Protein AF-0000000080770220 (afdb_homodimer)

Foldseek 3Di:
DPPPPPPPPPPVPPPPDQAFEDQACAQWKKWKFWAQDDDLLCPPHGWIWIWGDHRFKIWIQGPVVRDIWIKGWDKHDPDRQWIKIWIWTQDPNFIWTWMWIGGAPYHFWGKIKIFTCADDRPDNTHITMMIMGIDD/DPPPPPPPPPPVPPPDDQAFEDQACAQWKKWKFWAQDDDLLCPPHGWIWIWGDHRFKIWIQGPVVRDIWIKGWDKHDPDRQWIKIWIWTQDPNFIWTWMWIGGAPYHFWGKIKIFTCADDRPDNTHITMMIMGIDD

Structure (mmCIF, N/CA/C/O backbone):
data_AF-0000000080770220-model_v1
#
loop_
_entity.id
_entity.type
_entity.pdbx_description
1 polymer Lipoprotein
#
loop_
_atom_site.group_PDB
_atom_site.id
_atom_site.type_symbol
_atom_site.label_atom_id
_atom_site.label_alt_id
_atom_site.label_comp_id
_atom_site.label_asym_id
_atom_site.label_entity_id
_atom_site.label_seq_id
_atom_site.pdbx_PDB_ins_code
_atom_site.Cartn_x
_atom_site.Cartn_y
_atom_site.Cartn_z
_atom_site.occupancy
_atom_site.B_iso_or_equiv
_atom_site.auth_seq_id
_atom_site.auth_comp_id
_atom_site.auth_asym_id
_atom_site.auth_atom_id
_atom_site.pdbx_PDB_model_num
ATOM 1 N N . MET A 1 1 ? -8.758 23.078 52.375 1 37.16 1 MET A N 1
ATOM 2 C CA . MET A 1 1 ? -9.281 22.047 51.5 1 37.16 1 MET A CA 1
ATOM 3 C C . MET A 1 1 ? -8.688 22.172 50.094 1 37.16 1 MET A C 1
ATOM 5 O O . MET A 1 1 ? -8.891 23.188 49.406 1 37.16 1 MET A O 1
ATOM 9 N N . LYS A 1 2 ? -7.453 21.547 49.844 1 49.66 2 LYS A N 1
ATOM 10 C CA . LYS A 1 2 ? -6.672 21.453 48.625 1 49.66 2 LYS A CA 1
ATOM 11 C C . LYS A 1 2 ? -7.457 20.734 47.531 1 49.66 2 LYS A C 1
ATOM 13 O O . LYS A 1 2 ? -7.809 19.562 47.688 1 49.66 2 LYS A O 1
ATOM 18 N N . THR A 1 3 ? -8.258 21.406 46.688 1 54.66 3 THR A N 1
ATOM 19 C CA . THR A 1 3 ? -8.984 20.781 45.594 1 54.66 3 THR A CA 1
ATOM 20 C C . THR A 1 3 ? -8.023 20.125 44.625 1 54.66 3 THR A C 1
ATOM 22 O O . THR A 1 3 ? -7.113 20.781 44.094 1 54.66 3 THR A O 1
ATOM 25 N N . PRO A 1 4 ? -7.863 18.781 44.688 1 51.47 4 PRO A N 1
ATOM 26 C CA . PRO A 1 4 ? -7.047 18.109 43.656 1 51.47 4 PRO A CA 1
ATOM 27 C C . PRO A 1 4 ? -7.465 18.469 42.25 1 51.47 4 PRO A C 1
ATOM 29 O O . PRO A 1 4 ? -8.656 18.469 41.938 1 51.47 4 PRO A O 1
ATOM 32 N N . ILE A 1 5 ? -6.719 19.344 41.562 1 48.72 5 ILE A N 1
ATOM 33 C CA . ILE A 1 5 ? -6.922 19.594 40.156 1 48.72 5 ILE A CA 1
ATOM 34 C C . ILE A 1 5 ? -6.691 18.297 39.375 1 48.72 5 ILE A C 1
ATOM 36 O O . ILE A 1 5 ? -5.578 17.766 39.344 1 48.72 5 ILE A O 1
ATOM 40 N N . ALA A 1 6 ? -7.637 17.438 39.219 1 39.19 6 ALA A N 1
ATOM 41 C CA . ALA A 1 6 ? -7.574 16.297 38.312 1 39.19 6 ALA A CA 1
ATOM 42 C C . ALA A 1 6 ? -7.254 16.734 36.906 1 39.19 6 ALA A C 1
ATOM 44 O O . ALA A 1 6 ? -7.992 17.531 36.312 1 39.19 6 ALA A O 1
ATOM 45 N N . SER A 1 7 ? -6.027 16.797 36.5 1 34.91 7 SER A N 1
ATOM 46 C CA . SER A 1 7 ? -5.66 17.016 35.125 1 34.91 7 SER A CA 1
ATOM 47 C C . SER A 1 7 ? -6.352 15.992 34.219 1 34.91 7 SER A C 1
ATOM 49 O O . SER A 1 7 ? -6.129 14.789 34.344 1 34.91 7 SER A O 1
ATOM 51 N N . LEU A 1 8 ? -7.512 16.266 33.719 1 36.94 8 LEU A N 1
ATOM 52 C CA . LEU A 1 8 ? -8.125 15.461 32.688 1 36.94 8 LEU A CA 1
ATOM 53 C C . LEU A 1 8 ? -7.176 15.281 31.484 1 36.94 8 LEU A C 1
ATOM 55 O O . LEU A 1 8 ? -6.883 16.25 30.781 1 36.94 8 LEU A O 1
ATOM 59 N N . LEU A 1 9 ? -6.25 14.367 31.609 1 37.75 9 LEU A N 1
ATOM 60 C CA . LEU A 1 9 ? -5.516 13.977 30.406 1 37.75 9 LEU A CA 1
ATOM 61 C C . LEU A 1 9 ? -6.473 13.602 29.281 1 37.75 9 LEU A C 1
ATOM 63 O O . LEU A 1 9 ? -7.199 12.609 29.391 1 37.75 9 LEU A O 1
ATOM 67 N N . ALA A 1 10 ? -6.996 14.539 28.516 1 35.97 10 ALA A N 1
ATOM 68 C CA . ALA A 1 10 ? -7.75 14.258 27.297 1 35.97 10 ALA A CA 1
ATOM 69 C C . ALA A 1 10 ? -7.039 13.219 26.438 1 35.97 10 ALA A C 1
ATOM 71 O O . ALA A 1 10 ? -5.984 13.492 25.859 1 35.97 10 ALA A O 1
ATOM 72 N N . ILE A 1 11 ? -7.188 11.945 26.812 1 37.88 11 ILE A N 1
ATOM 73 C CA . ILE A 1 11 ? -6.789 10.914 25.859 1 37.88 11 ILE A CA 1
ATOM 74 C C . ILE A 1 11 ? -7.363 11.234 24.484 1 37.88 11 ILE A C 1
ATOM 76 O O . ILE A 1 11 ? -8.586 11.242 24.297 1 37.88 11 ILE A O 1
ATOM 80 N N . LEU A 1 12 ? -6.777 12.18 23.797 1 37.38 12 LEU A N 1
ATOM 81 C CA . LEU A 1 12 ? -7.133 12.305 22.375 1 37.38 12 LEU A CA 1
ATOM 82 C C . LEU A 1 12 ? -7.453 10.945 21.781 1 37.38 12 LEU A C 1
ATOM 84 O O . LEU A 1 12 ? -6.57 10.086 21.656 1 37.38 12 LEU A O 1
ATOM 88 N N . SER A 1 13 ? -8.609 10.375 22.188 1 39.97 13 SER A N 1
ATOM 89 C CA . SER A 1 13 ? -9.094 9.172 21.516 1 39.97 13 SER A CA 1
ATOM 90 C C . SER A 1 13 ? -8.758 9.195 20.016 1 39.97 13 SER A C 1
ATOM 92 O O . SER A 1 13 ? -9.117 10.141 19.312 1 39.97 13 SER A O 1
ATOM 94 N N . LEU A 1 14 ? -7.59 8.75 19.672 1 44.56 14 LEU A N 1
ATOM 95 C CA . LEU A 1 14 ? -7.371 8.539 18.234 1 44.56 14 LEU A CA 1
ATOM 96 C C . LEU A 1 14 ? -8.641 8.031 17.562 1 44.56 14 LEU A C 1
ATOM 98 O O . LEU A 1 14 ? -9.273 7.09 18.047 1 44.56 14 LEU A O 1
ATOM 102 N N . PRO A 1 15 ? -9.406 8.891 16.938 1 48.34 15 PRO A N 1
ATOM 103 C CA . PRO A 1 15 ? -10.617 8.43 16.25 1 48.34 15 PRO A CA 1
ATOM 104 C C . PRO A 1 15 ? -10.484 6.996 15.727 1 48.34 15 PRO A C 1
ATOM 106 O O . PRO A 1 15 ? -9.375 6.523 15.477 1 48.34 15 PRO A O 1
ATOM 109 N N . ALA A 1 16 ? -11.469 5.953 16.078 1 48.66 16 ALA A N 1
ATOM 110 C CA . ALA A 1 16 ? -11.75 4.602 15.594 1 48.66 16 ALA A CA 1
ATOM 111 C C . ALA A 1 16 ? -11.352 4.445 14.133 1 48.66 16 ALA A C 1
ATOM 113 O O . ALA A 1 16 ? -11.492 5.379 13.336 1 48.66 16 ALA A O 1
ATOM 114 N N . ALA A 1 17 ? -10.477 3.555 13.953 1 57.53 17 ALA A N 1
ATOM 115 C CA . ALA A 1 17 ? -10.156 3.242 12.562 1 57.53 17 ALA A CA 1
ATOM 116 C C . ALA A 1 17 ? -11.422 3.199 11.703 1 57.53 17 ALA A C 1
ATOM 118 O O . ALA A 1 17 ? -12.43 2.619 12.109 1 57.53 17 ALA A O 1
ATOM 119 N N . ALA A 1 18 ? -11.508 3.871 10.586 1 77.88 18 ALA A N 1
ATOM 120 C CA . ALA A 1 18 ? -12.664 3.967 9.703 1 77.88 18 ALA A CA 1
ATOM 121 C C . ALA A 1 18 ? -12.992 2.615 9.078 1 77.88 18 ALA A C 1
ATOM 123 O O . ALA A 1 18 ? -14.133 2.369 8.672 1 77.88 18 ALA A O 1
ATOM 124 N N . CYS A 1 19 ? -12.117 1.57 9.25 1 94 19 CYS A N 1
ATOM 125 C CA . CYS A 1 19 ? -12.383 0.27 8.648 1 94 19 CYS A CA 1
ATOM 126 C C . CYS A 1 19 ? -11.562 -0.823 9.328 1 94 19 CYS A C 1
ATOM 128 O O . CYS A 1 19 ? -10.648 -0.531 10.102 1 94 19 CYS A O 1
ATOM 130 N N . SER A 1 20 ? -12.023 -2.156 9.203 1 96.62 20 SER A N 1
ATOM 131 C CA . SER A 1 20 ? -11.273 -3.312 9.688 1 96.62 20 SER A CA 1
ATOM 132 C C . SER A 1 20 ? -11.219 -4.418 8.641 1 96.62 20 SER A C 1
ATOM 134 O O . SER A 1 20 ? -12.234 -4.738 8.016 1 96.62 20 SER A O 1
ATOM 136 N N . LEU A 1 21 ? -9.992 -4.93 8.477 1 97.69 21 LEU A N 1
ATOM 137 C CA . LEU A 1 21 ? -9.82 -6.055 7.566 1 97.69 21 LEU A CA 1
ATOM 138 C C . LEU A 1 21 ? -10.242 -7.363 8.227 1 97.69 21 LEU A C 1
ATOM 140 O O . LEU A 1 21 ? -10.234 -7.473 9.453 1 97.69 21 LEU A O 1
ATOM 144 N N . PRO A 1 22 ? -10.75 -8.391 7.414 1 96.94 22 PRO A N 1
ATOM 145 C CA . PRO A 1 22 ? -11.086 -9.695 7.996 1 96.94 22 PRO A CA 1
ATOM 146 C C . PRO A 1 22 ? -9.906 -10.336 8.727 1 96.94 22 PRO A C 1
ATOM 148 O O . PRO A 1 22 ? -8.75 -10.117 8.352 1 96.94 22 PRO A O 1
ATOM 151 N N . GLN A 1 23 ? -10.211 -11.141 9.688 1 97.19 23 GLN A N 1
ATOM 152 C CA . GLN A 1 23 ? -9.188 -11.867 10.438 1 97.19 23 GLN A CA 1
ATOM 153 C C . GLN A 1 23 ? -8.617 -13.016 9.609 1 97.19 23 GLN A C 1
ATOM 155 O O . GLN A 1 23 ? -7.492 -13.461 9.844 1 97.19 23 GLN A O 1
ATOM 160 N N . GLN A 1 24 ? -9.406 -13.586 8.742 1 97.75 24 GLN A N 1
ATOM 161 C CA . GLN A 1 24 ? -9.016 -14.641 7.816 1 97.75 24 GLN A CA 1
ATOM 162 C C . GLN A 1 24 ? -9.586 -14.398 6.426 1 97.75 24 GLN A C 1
ATOM 164 O O . GLN A 1 24 ? -10.594 -13.695 6.273 1 97.75 24 GLN A O 1
ATOM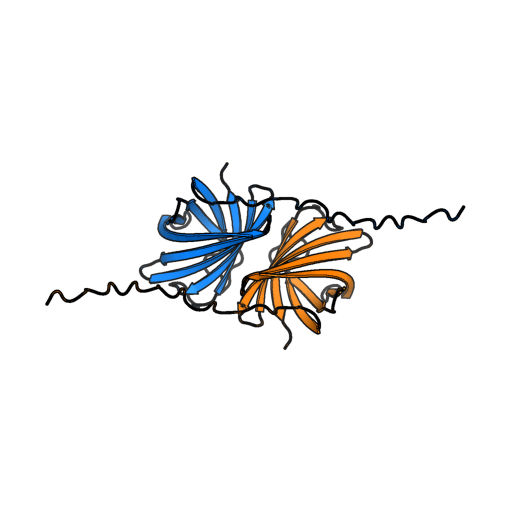 169 N N . LEU A 1 25 ? -8.938 -15.031 5.449 1 98.12 25 LEU A N 1
ATOM 170 C CA . LEU A 1 25 ? -9.398 -14.805 4.086 1 98.12 25 LEU A CA 1
ATOM 171 C C . LEU A 1 25 ? -10.164 -16.016 3.564 1 98.12 25 LEU A C 1
ATOM 173 O O . LEU A 1 25 ? -10.766 -15.961 2.488 1 98.12 25 LEU A O 1
ATOM 177 N N . ASP A 1 26 ? -10.172 -17.078 4.375 1 98.12 26 ASP A N 1
ATOM 178 C CA . ASP A 1 26 ? -10.867 -18.297 3.971 1 98.12 26 ASP A CA 1
ATOM 179 C C . ASP A 1 26 ? -12.305 -18 3.564 1 98.12 26 ASP A C 1
ATOM 181 O O . ASP A 1 26 ? -13.062 -17.391 4.332 1 98.12 26 ASP A O 1
ATOM 185 N N . GLY A 1 27 ? -12.672 -18.359 2.33 1 97.88 27 GLY A N 1
ATOM 186 C CA . GLY A 1 27 ? -14.039 -18.203 1.854 1 97.88 27 GLY A CA 1
ATOM 187 C C . GLY A 1 27 ? -14.297 -16.844 1.234 1 97.88 27 GLY A C 1
ATOM 188 O O . GLY A 1 27 ? -15.398 -16.562 0.757 1 97.88 27 GLY A O 1
ATOM 189 N N . LYS A 1 28 ? -13.328 -15.977 1.171 1 98.25 28 LYS A N 1
ATOM 190 C CA . LYS A 1 28 ? -13.508 -14.641 0.62 1 98.25 28 LYS A CA 1
ATOM 191 C C . LYS A 1 28 ? -13.133 -14.594 -0.857 1 98.25 28 LYS A C 1
ATOM 193 O O . LYS A 1 28 ? -12.266 -15.352 -1.304 1 98.25 28 LYS A O 1
ATOM 198 N N . THR A 1 29 ? -13.75 -13.75 -1.559 1 98.06 29 THR A N 1
ATOM 199 C CA . THR A 1 29 ? -13.43 -13.453 -2.951 1 98.06 29 THR A CA 1
ATOM 200 C C . THR A 1 29 ? -13.086 -11.977 -3.129 1 98.06 29 THR A C 1
ATOM 202 O O . THR A 1 29 ? -13.836 -11.102 -2.684 1 98.06 29 THR A O 1
ATOM 205 N N . PHE A 1 30 ? -11.969 -11.719 -3.725 1 98.06 30 PHE A N 1
ATOM 206 C CA . PHE A 1 30 ? -11.516 -10.367 -4.043 1 98.06 30 PHE A CA 1
ATOM 207 C C . PHE A 1 30 ? -11.602 -10.109 -5.543 1 98.06 30 PHE A C 1
ATOM 209 O O . PHE A 1 30 ? -11.188 -10.953 -6.344 1 98.06 30 PHE A O 1
ATOM 216 N N . ILE A 1 31 ? -12.148 -8.984 -5.906 1 96.88 31 ILE A N 1
ATOM 217 C CA . ILE A 1 31 ? -11.977 -8.445 -7.25 1 96.88 31 ILE A CA 1
ATOM 218 C C . ILE A 1 31 ? -10.938 -7.324 -7.223 1 96.88 31 ILE A C 1
ATOM 220 O O . ILE A 1 31 ? -11.133 -6.297 -6.57 1 96.88 31 ILE A O 1
ATOM 224 N N . ASN A 1 32 ? -9.867 -7.57 -7.953 1 95.62 32 ASN A N 1
ATOM 225 C CA . ASN A 1 32 ? -8.734 -6.645 -7.969 1 95.62 32 ASN A CA 1
ATOM 226 C C . ASN A 1 32 ? -8.57 -5.988 -9.336 1 95.62 32 ASN A C 1
ATOM 228 O O . ASN A 1 32 ? -8.711 -6.648 -10.367 1 95.62 32 ASN A O 1
ATOM 232 N N . VAL A 1 33 ? -8.234 -4.715 -9.328 1 93.5 33 VAL A N 1
ATOM 233 C CA . VAL A 1 33 ? -7.875 -3.986 -10.539 1 93.5 33 VAL A CA 1
ATOM 234 C C . VAL A 1 33 ? -6.48 -3.377 -10.391 1 93.5 33 VAL A C 1
ATOM 236 O O . VAL A 1 33 ? -6.254 -2.553 -9.5 1 93.5 33 VAL A O 1
ATOM 239 N N . ALA A 1 34 ? -5.57 -3.805 -11.242 1 92 34 ALA A N 1
ATOM 240 C CA . ALA A 1 34 ? -4.223 -3.24 -11.227 1 92 34 ALA A CA 1
ATOM 241 C C . ALA A 1 34 ? -4.238 -1.768 -11.625 1 92 34 ALA A C 1
ATOM 243 O O . ALA A 1 34 ? -5.02 -1.364 -12.492 1 92 34 ALA A O 1
ATOM 244 N N . ASP A 1 35 ? -3.381 -1.003 -10.969 1 88.5 35 ASP A N 1
ATOM 245 C CA . ASP A 1 35 ? -3.184 0.387 -11.367 1 88.5 35 ASP A CA 1
ATOM 246 C C . ASP A 1 35 ? -3.086 0.513 -12.891 1 88.5 35 ASP A C 1
ATOM 248 O O . ASP A 1 35 ? -2.387 -0.265 -13.539 1 88.5 35 ASP A O 1
ATOM 252 N N . PRO A 1 36 ? -3.76 1.494 -13.453 1 79.31 36 PRO A N 1
ATOM 253 C CA . PRO A 1 36 ? -3.807 1.589 -14.914 1 79.31 36 PRO A CA 1
ATOM 254 C C . PRO A 1 36 ? -2.535 2.191 -15.508 1 79.31 36 PRO A C 1
ATOM 256 O O . PRO A 1 36 ? -2.342 2.156 -16.734 1 79.31 36 PRO A O 1
ATOM 259 N N . ALA A 1 37 ? -1.706 2.836 -14.703 1 79.69 37 ALA A N 1
ATOM 260 C CA . ALA A 1 37 ? -0.492 3.461 -15.219 1 79.69 37 ALA A CA 1
ATOM 261 C C . ALA A 1 37 ? 0.569 2.414 -15.547 1 79.69 37 ALA A C 1
ATOM 263 O O . ALA A 1 37 ? 1.052 1.712 -14.656 1 79.69 37 ALA A O 1
ATOM 264 N N . PHE A 1 38 ? 0.875 2.385 -16.812 1 75.31 38 PHE A N 1
ATOM 265 C CA . PHE A 1 38 ? 1.927 1.47 -17.234 1 75.31 38 PHE A CA 1
ATOM 266 C C . PHE A 1 38 ? 3.283 1.921 -16.703 1 75.31 38 PHE A C 1
ATOM 268 O O . PHE A 1 38 ? 3.58 3.117 -16.688 1 75.31 38 PHE A O 1
ATOM 275 N N . SER A 1 39 ? 4.086 0.986 -16.328 1 75.94 39 SER A N 1
ATOM 276 C CA . SER A 1 39 ? 5.5 1.144 -16.016 1 75.94 39 SER A CA 1
ATOM 277 C C . SER A 1 39 ? 6.234 -0.191 -16.078 1 75.94 39 SER A C 1
ATOM 279 O O . SER A 1 39 ? 5.605 -1.25 -16.125 1 75.94 39 SER A O 1
ATOM 281 N N . PRO A 1 40 ? 7.559 -0.155 -16.156 1 73.56 40 PRO A N 1
ATOM 282 C CA . PRO A 1 40 ? 8.289 -1.421 -16.125 1 73.56 40 PRO A CA 1
ATOM 283 C C . PRO A 1 40 ? 7.906 -2.297 -14.938 1 73.56 40 PRO A C 1
ATOM 285 O O . PRO A 1 40 ? 7.871 -3.523 -15.055 1 73.56 40 PRO A O 1
ATOM 288 N N . GLY A 1 41 ? 7.562 -1.697 -13.789 1 74.5 41 GLY A N 1
ATOM 289 C CA . GLY A 1 41 ? 7.137 -2.443 -12.609 1 74.5 41 GLY A CA 1
ATOM 290 C C . GLY A 1 41 ? 5.676 -2.85 -12.664 1 74.5 41 GLY A C 1
ATOM 291 O O . GLY A 1 41 ? 5.219 -3.648 -11.844 1 74.5 41 GLY A O 1
ATOM 292 N N . ASN A 1 42 ? 5 -2.334 -13.688 1 81.19 42 ASN A N 1
ATOM 293 C CA . ASN A 1 42 ? 3.574 -2.596 -13.852 1 81.19 42 ASN A CA 1
ATOM 294 C C . ASN A 1 42 ? 3.221 -2.885 -15.305 1 81.19 42 ASN A C 1
ATOM 296 O O . ASN A 1 42 ? 2.449 -2.146 -15.922 1 81.19 42 ASN A O 1
ATOM 300 N N . PRO A 1 43 ? 3.678 -3.959 -15.82 1 78.31 43 PRO A N 1
ATOM 301 C CA . PRO A 1 43 ? 3.393 -4.266 -17.219 1 78.31 43 PRO A CA 1
ATOM 302 C C . PRO A 1 43 ? 1.949 -4.707 -17.453 1 78.31 43 PRO A C 1
ATOM 304 O O . PRO A 1 43 ? 1.482 -4.742 -18.594 1 78.31 43 PRO A O 1
ATOM 307 N N . ASN A 1 44 ? 1.237 -5.047 -16.391 1 81 44 ASN A N 1
ATOM 308 C CA . ASN A 1 44 ? -0.136 -5.531 -16.484 1 81 44 ASN A CA 1
ATOM 309 C C . ASN A 1 44 ? -1.138 -4.473 -16.047 1 81 44 ASN A C 1
ATOM 311 O O . ASN A 1 44 ? -2.141 -4.789 -15.398 1 81 44 ASN A O 1
ATOM 315 N N . ALA A 1 45 ? -0.821 -3.258 -16.422 1 84.88 45 ALA A N 1
ATOM 316 C CA . ALA A 1 45 ? -1.64 -2.113 -16.016 1 84.88 45 ALA A CA 1
ATOM 317 C C . ALA A 1 45 ? -3.094 -2.309 -16.438 1 84.88 45 ALA A C 1
ATOM 319 O O . ALA A 1 45 ? -3.371 -2.711 -17.578 1 84.88 45 ALA A O 1
ATOM 320 N N . GLY A 1 46 ? -3.971 -2.158 -15.477 1 87.44 46 GLY A N 1
ATOM 321 C CA . GLY A 1 46 ? -5.398 -2.158 -15.758 1 87.44 46 GLY A CA 1
ATOM 322 C C . GLY A 1 46 ? -6.008 -3.547 -15.766 1 87.44 46 GLY A C 1
ATOM 323 O O . GLY A 1 46 ? -7.219 -3.701 -15.93 1 87.44 46 GLY A O 1
ATOM 324 N N . THR A 1 47 ? -5.242 -4.539 -15.531 1 90.31 47 THR A N 1
ATOM 325 C CA . THR A 1 47 ? -5.734 -5.914 -15.516 1 90.31 47 THR A CA 1
ATOM 326 C C . THR A 1 47 ? -6.711 -6.125 -14.367 1 90.31 47 THR A C 1
ATOM 328 O O . THR A 1 47 ? -6.496 -5.613 -13.266 1 90.31 47 THR A O 1
ATOM 331 N N . ILE A 1 48 ? -7.758 -6.879 -14.648 1 93.38 48 ILE A N 1
ATOM 332 C CA . ILE A 1 48 ? -8.742 -7.234 -13.625 1 93.38 48 ILE A CA 1
ATOM 333 C C . ILE A 1 48 ? -8.539 -8.688 -13.203 1 93.38 48 ILE A C 1
ATOM 335 O O . ILE A 1 48 ? -8.438 -9.578 -14.047 1 93.38 48 ILE A O 1
ATOM 339 N N . MET A 1 49 ? -8.438 -8.906 -11.875 1 95.5 49 MET A N 1
ATOM 340 C CA . MET A 1 49 ? -8.211 -10.234 -11.32 1 95.5 49 MET A CA 1
ATOM 341 C C . MET A 1 49 ? -9.289 -10.594 -10.305 1 95.5 49 MET A C 1
ATOM 343 O O . MET A 1 49 ? -9.703 -9.75 -9.516 1 95.5 49 MET A O 1
ATOM 347 N N . LYS A 1 50 ? -9.75 -11.773 -10.406 1 96.19 50 LYS A N 1
ATOM 348 C CA . LYS A 1 50 ? -10.625 -12.344 -9.391 1 96.19 50 LYS A CA 1
ATOM 349 C C . LYS A 1 50 ? -9.891 -13.383 -8.547 1 96.19 50 LYS A C 1
ATOM 351 O O . LYS A 1 50 ? -9.5 -14.438 -9.055 1 96.19 50 LYS A O 1
ATOM 356 N N . LEU A 1 51 ? -9.703 -13.117 -7.23 1 97.75 51 LEU A N 1
ATOM 357 C CA . LEU A 1 51 ? -9.039 -14.031 -6.305 1 97.75 51 LEU A CA 1
ATOM 358 C C . LEU A 1 51 ? -10.055 -14.688 -5.375 1 97.75 51 LEU A C 1
ATOM 360 O O . LEU A 1 51 ? -10.781 -14 -4.652 1 97.75 51 LEU A O 1
ATOM 364 N N . ARG A 1 52 ? -10.062 -15.969 -5.402 1 97.88 52 ARG A N 1
ATOM 365 C CA . ARG A 1 52 ? -10.875 -16.75 -4.469 1 97.88 52 ARG A CA 1
ATOM 366 C C . ARG A 1 52 ? -10.008 -17.5 -3.473 1 97.88 52 ARG A C 1
ATOM 368 O O . ARG A 1 52 ? -9.234 -18.375 -3.857 1 97.88 52 ARG A O 1
ATOM 375 N N . PHE A 1 53 ? -10.234 -17.203 -2.186 1 98.38 53 PHE A N 1
ATOM 376 C CA . PHE A 1 53 ? -9.391 -17.781 -1.152 1 98.38 53 PHE A CA 1
ATOM 377 C C . PHE A 1 53 ? -10.07 -18.969 -0.492 1 98.38 53 PHE A C 1
ATOM 379 O O . PHE A 1 53 ? -11.266 -18.906 -0.196 1 98.38 53 PHE A O 1
ATOM 386 N N . SER A 1 54 ? -9.344 -20 -0.353 1 97.81 54 SER A N 1
ATOM 387 C CA . SER A 1 54 ? -9.641 -21.078 0.579 1 97.81 54 SER A CA 1
ATOM 388 C C . SER A 1 54 ? -8.703 -21.062 1.778 1 97.81 54 SER A C 1
ATOM 390 O O . SER A 1 54 ? -8.062 -20.047 2.053 1 97.81 54 SER A O 1
ATOM 392 N N . LYS A 1 55 ? -8.703 -22 2.641 1 96.44 55 LYS A N 1
ATOM 393 C CA . LYS A 1 55 ? -7.969 -21.984 3.902 1 96.44 55 LYS A CA 1
ATOM 394 C C . LYS A 1 55 ? -6.484 -21.688 3.672 1 96.44 55 LYS A C 1
ATOM 396 O O . LYS A 1 55 ? -5.918 -20.797 4.293 1 96.44 55 LYS A O 1
ATOM 401 N N . ASP A 1 56 ? -5.844 -22.375 2.727 1 96.25 56 ASP A N 1
ATOM 402 C CA . ASP A 1 56 ? -4.402 -22.234 2.576 1 96.25 56 ASP A CA 1
ATOM 403 C C . ASP A 1 56 ? -4.027 -21.938 1.125 1 96.25 56 ASP A C 1
ATOM 405 O O . ASP A 1 56 ? -2.857 -21.719 0.81 1 96.25 56 ASP A O 1
ATOM 409 N N . ASP A 1 57 ? -5.039 -21.953 0.259 1 97.81 57 ASP A N 1
ATOM 410 C CA . ASP A 1 57 ? -4.746 -21.75 -1.156 1 97.81 57 ASP A CA 1
ATOM 411 C C . ASP A 1 57 ? -5.723 -20.75 -1.781 1 97.81 57 ASP A C 1
ATOM 413 O O . ASP A 1 57 ? -6.617 -20.234 -1.104 1 97.81 57 ASP A O 1
ATOM 417 N N . TYR A 1 58 ? -5.422 -20.328 -3.014 1 97.69 58 TYR A N 1
ATOM 418 C CA . TYR A 1 58 ? -6.305 -19.422 -3.734 1 97.69 58 TYR A CA 1
ATOM 419 C C . TYR A 1 58 ? -6.309 -19.734 -5.227 1 97.69 58 TYR A C 1
ATOM 421 O O . TYR A 1 58 ? -5.387 -20.375 -5.734 1 97.69 58 TYR A O 1
ATOM 429 N N . GLU A 1 59 ? -7.367 -19.391 -5.828 1 97.44 59 GLU A N 1
ATOM 430 C CA . GLU A 1 59 ? -7.496 -19.312 -7.281 1 97.44 59 GLU A CA 1
ATOM 431 C C . GLU A 1 59 ? -7.465 -17.875 -7.766 1 97.44 59 GLU A C 1
ATOM 433 O O . GLU A 1 59 ? -8.18 -17.016 -7.238 1 97.44 59 GLU A O 1
ATOM 438 N N . ASN A 1 60 ? -6.594 -17.609 -8.727 1 96.56 60 ASN A N 1
ATOM 439 C CA . ASN A 1 60 ? -6.48 -16.297 -9.375 1 96.56 60 ASN A CA 1
ATOM 440 C C . ASN A 1 60 ? -6.906 -16.359 -10.836 1 96.56 60 ASN A C 1
ATOM 442 O O . ASN A 1 60 ? -6.195 -16.906 -11.672 1 96.56 60 ASN A O 1
ATOM 446 N N . LYS A 1 61 ? -8.047 -15.789 -11.109 1 94.69 61 LYS A N 1
ATOM 447 C CA . LYS A 1 61 ? -8.516 -15.672 -12.492 1 94.69 61 LYS A CA 1
ATOM 448 C C . LYS A 1 61 ? -8.188 -14.297 -13.07 1 94.69 61 LYS A C 1
ATOM 450 O O . LYS A 1 61 ? -8.75 -13.289 -12.641 1 94.69 61 LYS A O 1
ATOM 455 N N . ILE A 1 62 ? -7.301 -14.281 -13.992 1 93.44 62 ILE A N 1
ATOM 456 C CA . ILE A 1 62 ? -6.973 -13.062 -14.719 1 93.44 62 ILE A CA 1
ATOM 457 C C . ILE A 1 62 ? -7.973 -12.852 -15.852 1 93.44 62 ILE A C 1
ATOM 459 O O . ILE A 1 62 ? -7.805 -13.398 -16.953 1 93.44 62 ILE A O 1
ATOM 463 N N . LEU A 1 63 ? -8.883 -12.039 -15.641 1 90.25 63 LEU A N 1
ATOM 464 C CA . LEU A 1 63 ? -10.07 -11.938 -16.484 1 90.25 63 LEU A CA 1
ATOM 465 C C . LEU A 1 63 ? -9.711 -11.344 -17.844 1 90.25 63 LEU A C 1
ATOM 467 O O . LEU A 1 63 ? -10.258 -11.75 -18.875 1 90.25 63 LEU A O 1
ATOM 471 N N . THR A 1 64 ? -8.773 -10.422 -17.859 1 85.75 64 THR A N 1
ATOM 472 C CA . THR A 1 64 ? -8.406 -9.742 -19.094 1 85.75 64 THR A CA 1
ATOM 473 C C . THR A 1 64 ? -7.664 -10.688 -20.031 1 85.75 64 THR A C 1
ATOM 475 O O . THR A 1 64 ? -7.562 -10.43 -21.234 1 85.75 64 THR A O 1
ATOM 478 N N . ARG A 1 65 ? -7.145 -11.742 -19.531 1 85.81 65 ARG A N 1
ATOM 479 C CA . ARG A 1 65 ? -6.363 -12.688 -20.312 1 85.81 65 ARG A CA 1
ATOM 480 C C . ARG A 1 65 ? -7.023 -14.062 -20.344 1 85.81 65 ARG A C 1
ATOM 482 O O . ARG A 1 65 ? -6.523 -14.984 -20.984 1 85.81 65 ARG A O 1
ATOM 489 N N . ASN A 1 66 ? -8.039 -14.18 -19.688 1 87.44 66 ASN A N 1
ATOM 490 C CA . ASN A 1 66 ? -8.719 -15.469 -19.531 1 87.44 66 ASN A CA 1
ATOM 491 C C . ASN A 1 66 ? -7.758 -16.562 -19.062 1 87.44 66 ASN A C 1
ATOM 493 O O . ASN A 1 66 ? -7.691 -17.625 -19.656 1 87.44 66 ASN A O 1
ATOM 497 N N . LEU A 1 67 ? -6.973 -16.281 -18.047 1 91.25 67 LEU A N 1
ATOM 498 C CA . LEU A 1 67 ? -5.984 -17.156 -17.438 1 91.25 67 LEU A CA 1
ATOM 499 C C . LEU A 1 67 ? -6.332 -17.438 -15.984 1 91.25 67 LEU A C 1
ATOM 501 O O . LEU A 1 67 ? -6.746 -16.547 -15.258 1 91.25 67 LEU A O 1
ATOM 505 N N . VAL A 1 68 ? -6.195 -18.766 -15.656 1 93.81 68 VAL A N 1
ATOM 506 C CA . VAL A 1 68 ? -6.406 -19.141 -14.266 1 93.81 68 VAL A CA 1
ATOM 507 C C . VAL A 1 68 ? -5.098 -19.656 -13.664 1 93.81 68 VAL A C 1
ATOM 509 O O . VAL A 1 68 ? -4.434 -20.516 -14.25 1 93.81 68 VAL A O 1
ATOM 512 N N . VAL A 1 69 ? -4.75 -19.109 -12.562 1 94.06 69 VAL A N 1
ATOM 513 C CA . VAL A 1 69 ? -3.557 -19.5 -11.82 1 94.06 69 VAL A CA 1
ATOM 514 C C . VAL A 1 69 ? -3.941 -19.922 -10.406 1 94.06 69 VAL A C 1
ATOM 516 O O . VAL A 1 69 ? -4.898 -19.391 -9.836 1 94.06 69 VAL A O 1
ATOM 519 N N . HIS A 1 70 ? -3.197 -20.891 -9.891 1 95.62 70 HIS A N 1
ATOM 520 C CA . HIS A 1 70 ? -3.396 -21.359 -8.523 1 95.62 70 HIS A CA 1
ATOM 521 C C . HIS A 1 70 ? -2.164 -21.078 -7.664 1 95.62 70 HIS A C 1
ATOM 523 O O . HIS A 1 70 ? -1.037 -21.125 -8.164 1 95.62 70 HIS A O 1
ATOM 529 N N . GLY A 1 71 ? -2.438 -20.766 -6.406 1 96.75 71 GLY A N 1
ATOM 530 C CA . GLY A 1 71 ? -1.323 -20.531 -5.504 1 96.75 71 GLY A CA 1
ATOM 531 C C . GLY A 1 71 ? -1.655 -20.828 -4.055 1 96.75 71 GLY A C 1
ATOM 532 O O . GLY A 1 71 ? -2.773 -21.25 -3.74 1 96.75 71 GLY A O 1
ATOM 533 N N . GLN A 1 72 ? -0.593 -20.75 -3.186 1 97.94 72 GLN A N 1
ATOM 534 C CA . GLN A 1 72 ? -0.7 -20.844 -1.732 1 97.94 72 GLN A CA 1
ATOM 535 C C . GLN A 1 72 ? -0.438 -19.484 -1.084 1 97.94 72 GLN A C 1
ATOM 537 O O . GLN A 1 72 ? 0.234 -18.625 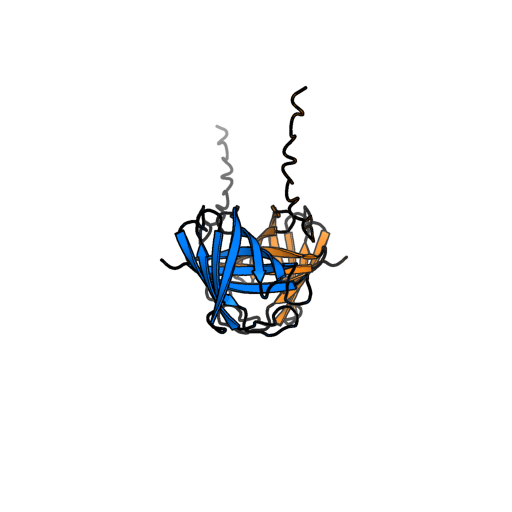-1.667 1 97.94 72 GLN A O 1
ATOM 542 N N . TYR A 1 73 ? -1.068 -19.375 0.09 1 98.19 73 TYR A N 1
ATOM 543 C CA . TYR A 1 73 ? -0.858 -18.094 0.757 1 98.19 73 TYR A CA 1
ATOM 544 C C . TYR A 1 73 ? -0.878 -18.266 2.271 1 98.19 73 TYR A C 1
ATOM 546 O O . TYR A 1 73 ? -1.353 -19.281 2.785 1 98.19 73 TYR A O 1
ATOM 554 N N . ARG A 1 74 ? -0.262 -17.312 2.979 1 98.19 74 ARG A N 1
ATOM 555 C CA . ARG A 1 74 ? -0.415 -17.031 4.402 1 98.19 74 ARG A CA 1
ATOM 556 C C . ARG A 1 74 ? -0.868 -15.602 4.637 1 98.19 74 ARG A C 1
ATOM 558 O O . ARG A 1 74 ? -0.394 -14.68 3.969 1 98.19 74 ARG A O 1
ATOM 565 N N . TYR A 1 75 ? -1.865 -15.516 5.488 1 98.38 75 TYR A N 1
ATOM 566 C CA . TYR A 1 75 ? -2.426 -14.203 5.781 1 98.38 75 TYR A CA 1
ATOM 567 C C . TYR A 1 75 ? -2.275 -13.867 7.262 1 98.38 75 TYR A C 1
ATOM 569 O O . TYR A 1 75 ? -2.455 -14.727 8.125 1 98.38 75 TYR A O 1
ATOM 577 N N . ARG A 1 76 ? -1.895 -12.57 7.543 1 97.88 76 ARG A N 1
ATOM 578 C CA . ARG A 1 76 ? -1.894 -11.992 8.883 1 97.88 76 ARG A CA 1
ATOM 579 C C . ARG A 1 76 ? -2.473 -10.578 8.867 1 97.88 76 ARG A C 1
ATOM 581 O O . ARG A 1 76 ? -2.1 -9.758 8.023 1 97.88 76 ARG A O 1
ATOM 588 N N . ARG A 1 77 ? -3.393 -10.383 9.703 1 98.19 77 ARG A N 1
ATOM 589 C CA . ARG A 1 77 ? -3.787 -9 9.961 1 98.19 77 ARG A CA 1
ATOM 590 C C . ARG A 1 77 ? -2.803 -8.312 10.898 1 98.19 77 ARG A C 1
ATOM 592 O O . ARG A 1 77 ? -2.799 -8.586 12.102 1 98.19 77 ARG A O 1
ATOM 599 N N . LEU A 1 78 ? -1.983 -7.434 10.414 1 97.94 78 LEU A N 1
ATOM 600 C CA . LEU A 1 78 ? -0.929 -6.781 11.18 1 97.94 78 LEU A CA 1
ATOM 601 C C . LEU A 1 78 ? -1.497 -5.648 12.031 1 97.94 78 LEU A C 1
ATOM 603 O O . LEU A 1 78 ? -0.904 -5.273 13.047 1 97.94 78 LEU A O 1
ATOM 607 N N . HIS A 1 79 ? -2.508 -5.043 11.625 1 96.94 79 HIS A N 1
ATOM 608 C CA . HIS A 1 79 ? -3.311 -3.957 12.18 1 96.94 79 HIS A CA 1
ATOM 609 C C . HIS A 1 79 ? -4.754 -4.035 11.695 1 96.94 79 HIS A C 1
ATOM 611 O O . HIS A 1 79 ? -5.039 -4.699 10.695 1 96.94 79 HIS A O 1
ATOM 617 N N . ASP A 1 80 ? -5.684 -3.41 12.367 1 96.81 80 ASP A N 1
ATOM 618 C CA . ASP A 1 80 ? -7.082 -3.463 11.945 1 96.81 80 ASP A CA 1
ATOM 619 C C . ASP A 1 80 ? -7.23 -3.074 10.477 1 96.81 80 ASP A C 1
ATOM 621 O O . ASP A 1 80 ? -8.078 -3.623 9.766 1 96.81 80 ASP A O 1
ATOM 625 N N . THR A 1 81 ? -6.332 -2.105 10 1 97.5 81 THR A N 1
ATOM 626 C CA . THR A 1 81 ? -6.5 -1.569 8.656 1 97.5 81 THR A CA 1
ATOM 627 C C . THR A 1 81 ? -5.43 -2.119 7.719 1 97.5 81 THR A C 1
ATOM 629 O O . THR A 1 81 ? -5.344 -1.71 6.559 1 97.5 81 THR A O 1
ATOM 632 N N . VAL A 1 82 ? -4.535 -3.006 8.242 1 98.56 82 VAL A N 1
ATOM 633 C CA . VAL A 1 82 ? -3.408 -3.461 7.438 1 98.56 82 VAL A CA 1
ATOM 634 C C . VAL A 1 82 ? -3.34 -4.988 7.457 1 98.56 82 VAL A C 1
ATOM 636 O O . VAL A 1 82 ? -3.221 -5.594 8.523 1 98.56 82 VAL A O 1
ATOM 639 N N . GLY A 1 83 ? -3.434 -5.547 6.316 1 98.69 83 GLY A N 1
ATOM 640 C CA . GLY A 1 83 ? -3.27 -6.98 6.137 1 98.69 83 GLY A CA 1
ATOM 641 C C . GLY A 1 83 ? -2.053 -7.34 5.301 1 98.69 83 GLY A C 1
ATOM 642 O O . GLY A 1 83 ? -1.661 -6.59 4.406 1 98.69 83 GLY A O 1
ATOM 643 N N . PHE A 1 84 ? -1.489 -8.477 5.605 1 98.62 84 PHE A N 1
ATOM 644 C CA . PHE A 1 84 ? -0.287 -8.961 4.938 1 98.62 84 PHE A CA 1
ATOM 645 C C . PHE A 1 84 ? -0.509 -10.359 4.375 1 98.62 84 PHE A C 1
ATOM 647 O O . PHE A 1 84 ? -0.796 -11.297 5.121 1 98.62 84 PHE A O 1
ATOM 654 N N . VAL A 1 85 ? -0.395 -10.453 3.021 1 98.25 85 VAL A N 1
ATOM 655 C CA . VAL A 1 85 ? -0.516 -11.727 2.328 1 98.25 85 VAL A CA 1
ATOM 656 C C . VAL A 1 85 ? 0.838 -12.133 1.75 1 98.25 85 VAL A C 1
ATOM 658 O O . VAL A 1 85 ? 1.413 -11.406 0.936 1 98.25 85 VAL A O 1
ATOM 661 N N . GLU A 1 86 ? 1.363 -13.211 2.168 1 97.62 86 GLU A N 1
ATOM 662 C CA . GLU A 1 86 ? 2.477 -13.875 1.496 1 97.62 86 GLU A CA 1
ATOM 663 C C . GLU A 1 86 ? 1.979 -14.984 0.573 1 97.62 86 GLU A C 1
ATOM 665 O O . GLU A 1 86 ? 1.274 -15.898 1.012 1 97.62 86 GLU A O 1
ATOM 670 N N . ALA A 1 87 ? 2.408 -14.875 -0.703 1 97.12 87 ALA A N 1
ATOM 671 C CA . ALA A 1 87 ? 1.822 -15.805 -1.669 1 97.12 87 ALA A CA 1
ATOM 672 C C . ALA A 1 87 ? 2.895 -16.406 -2.576 1 97.12 87 ALA A C 1
ATOM 674 O O . ALA A 1 87 ? 3.934 -15.781 -2.814 1 97.12 87 ALA A O 1
ATOM 675 N N . SER A 1 88 ? 2.615 -17.562 -3.023 1 96.31 88 SER A N 1
ATOM 676 C CA . SER A 1 88 ? 3.404 -18.25 -4.039 1 96.31 88 SER A CA 1
ATOM 677 C C . SER A 1 88 ? 2.506 -18.938 -5.066 1 96.31 88 SER A C 1
ATOM 679 O O . SER A 1 88 ? 1.472 -19.5 -4.711 1 96.31 88 SER A O 1
ATOM 681 N N . GLU A 1 89 ? 2.936 -18.781 -6.336 1 94.12 89 GLU A N 1
ATOM 682 C CA . GLU A 1 89 ? 2.197 -19.438 -7.402 1 94.12 89 GLU A CA 1
ATOM 683 C C . GLU A 1 89 ? 3.109 -19.766 -8.586 1 94.12 89 GLU A C 1
ATOM 685 O O . GLU A 1 89 ? 4.273 -19.359 -8.609 1 94.12 89 GLU A O 1
ATOM 690 N N . ASN A 1 90 ? 2.588 -20.625 -9.445 1 89.81 90 ASN A N 1
ATOM 691 C CA . ASN A 1 90 ? 3.232 -20.859 -10.734 1 89.81 90 ASN A CA 1
ATOM 692 C C . ASN A 1 90 ? 2.564 -20.047 -11.852 1 89.81 90 ASN A C 1
ATOM 694 O O . ASN A 1 90 ? 1.415 -20.312 -12.211 1 89.81 90 ASN A O 1
ATOM 698 N N . TYR A 1 91 ? 3.27 -19.062 -12.266 1 87.5 91 TYR A N 1
ATOM 699 C CA . TYR A 1 91 ? 2.773 -18.203 -13.328 1 87.5 91 TYR A CA 1
ATOM 700 C C . TYR A 1 91 ? 3.596 -18.375 -14.602 1 87.5 91 TYR A C 1
ATOM 702 O O . TYR A 1 91 ? 4.805 -18.141 -14.609 1 87.5 91 TYR A O 1
ATOM 710 N N . GLY A 1 92 ? 2.83 -18.75 -15.68 1 81.75 92 GLY A N 1
ATOM 711 C CA . GLY A 1 92 ? 3.531 -18.953 -16.938 1 81.75 92 GLY A CA 1
ATOM 712 C C . GLY A 1 92 ? 4.625 -20 -16.844 1 81.75 92 GLY A C 1
ATOM 713 O O . GLY A 1 92 ? 5.676 -19.875 -17.484 1 81.75 92 GLY A O 1
ATOM 714 N N . GLY A 1 93 ? 4.441 -20.938 -15.914 1 84.62 93 GLY A N 1
ATOM 715 C CA . GLY A 1 93 ? 5.422 -22 -15.781 1 84.62 93 GLY A CA 1
ATOM 716 C C . GLY A 1 93 ? 6.582 -21.641 -14.875 1 84.62 93 GLY A C 1
ATOM 717 O O . GLY A 1 93 ? 7.523 -22.406 -14.719 1 84.62 93 GLY A O 1
ATOM 718 N N . GLN A 1 94 ? 6.531 -20.5 -14.258 1 89.12 94 GLN A N 1
ATOM 719 C CA . GLN A 1 94 ? 7.609 -20.031 -13.391 1 89.12 94 GLN A CA 1
ATOM 720 C C . GLN A 1 94 ? 7.109 -19.797 -11.969 1 89.12 94 GLN A C 1
ATOM 722 O O . GLN A 1 94 ? 6.043 -19.203 -11.773 1 89.12 94 GLN A O 1
ATOM 727 N N . PRO A 1 95 ? 7.957 -20.297 -11.039 1 91.12 95 PRO A N 1
ATOM 728 C CA . PRO A 1 95 ? 7.613 -19.953 -9.656 1 91.12 95 PRO A CA 1
ATOM 729 C C . PRO A 1 95 ? 7.605 -18.453 -9.398 1 91.12 95 PRO A C 1
ATOM 731 O O . PRO A 1 95 ? 8.539 -17.75 -9.805 1 91.12 95 PRO A O 1
ATOM 734 N N . THR A 1 96 ? 6.52 -18.047 -8.891 1 92.88 96 THR A N 1
ATOM 735 C CA . THR A 1 96 ? 6.352 -16.641 -8.57 1 92.88 96 THR A CA 1
ATOM 736 C C . THR A 1 96 ? 6.031 -16.469 -7.086 1 92.88 96 THR A C 1
ATOM 738 O O . THR A 1 96 ? 5.172 -17.156 -6.543 1 92.88 96 THR A O 1
ATOM 741 N N . ARG A 1 97 ? 6.828 -15.578 -6.414 1 95.25 97 ARG A N 1
ATOM 742 C CA . ARG A 1 97 ? 6.605 -15.203 -5.023 1 95.25 97 ARG A CA 1
ATOM 743 C C . ARG A 1 97 ? 6.316 -13.711 -4.898 1 95.25 97 ARG A C 1
ATOM 745 O O . ARG A 1 97 ? 7.012 -12.891 -5.496 1 95.25 97 ARG A O 1
ATOM 752 N N . TYR A 1 98 ? 5.23 -13.484 -4.098 1 95 98 TYR A N 1
ATOM 753 C CA . TYR A 1 98 ? 4.895 -12.078 -3.936 1 95 98 TYR A CA 1
ATOM 754 C C . TYR A 1 98 ? 4.164 -11.836 -2.619 1 95 98 TYR A C 1
ATOM 756 O O . TYR A 1 98 ? 3.758 -12.789 -1.945 1 95 98 TYR A O 1
ATOM 764 N N . THR A 1 99 ? 4.141 -10.547 -2.244 1 97.25 99 THR A N 1
ATOM 765 C CA . THR A 1 99 ? 3.318 -10.125 -1.116 1 97.25 99 THR A CA 1
ATOM 766 C C . THR A 1 99 ? 2.268 -9.109 -1.565 1 97.25 99 THR A C 1
ATOM 768 O O . THR A 1 99 ? 2.465 -8.398 -2.553 1 97.25 99 THR A O 1
ATOM 771 N N . LEU A 1 100 ? 1.121 -9.172 -0.943 1 98 100 LEU A N 1
ATOM 772 C CA . LEU A 1 100 ? 0.13 -8.102 -0.96 1 98 100 LEU A CA 1
ATOM 773 C C . LEU A 1 100 ? -0.001 -7.457 0.418 1 98 100 LEU A C 1
ATOM 775 O O . LEU A 1 100 ? -0.289 -8.141 1.401 1 98 100 LEU A O 1
ATOM 779 N N . VAL A 1 101 ? 0.308 -6.195 0.48 1 98.75 101 VAL A N 1
ATOM 780 C CA . VAL A 1 101 ? -0.015 -5.43 1.681 1 98.75 101 VAL A CA 1
ATOM 781 C C . VAL A 1 101 ? -1.332 -4.684 1.479 1 98.75 101 VAL A C 1
ATOM 783 O O . VAL A 1 101 ? -1.385 -3.691 0.749 1 98.75 101 VAL A O 1
ATOM 786 N N . LEU A 1 102 ? -2.396 -5.148 2.184 1 98.62 102 LEU A N 1
ATOM 787 C CA . LEU A 1 102 ? -3.746 -4.602 2.07 1 98.62 102 LEU A CA 1
ATOM 788 C C . LEU A 1 102 ? -3.945 -3.443 3.041 1 98.62 102 LEU A C 1
ATOM 790 O O . LEU A 1 102 ? -3.561 -3.531 4.207 1 98.62 102 LEU A O 1
ATOM 794 N N . THR A 1 103 ? -4.441 -2.375 2.559 1 98.25 103 THR A N 1
ATOM 795 C CA . THR A 1 103 ? -4.902 -1.25 3.365 1 98.25 103 THR A CA 1
ATOM 796 C C . THR A 1 103 ? -6.363 -0.927 3.061 1 98.25 103 THR A C 1
ATOM 798 O O . THR A 1 103 ? -6.695 -0.535 1.939 1 98.25 103 THR A O 1
ATOM 801 N N . CYS A 1 104 ? -7.227 -1.056 4.086 1 97.56 104 CYS A N 1
ATOM 802 C CA . CYS A 1 104 ? -8.648 -0.892 3.811 1 97.56 104 CYS A CA 1
ATOM 803 C C . CYS A 1 104 ? -9.031 0.582 3.787 1 97.56 104 CYS A C 1
ATOM 805 O O . CYS A 1 104 ? -8.508 1.378 4.566 1 97.56 104 CYS A O 1
ATOM 807 N N . LEU A 1 105 ? -9.891 0.952 2.848 1 95.06 105 LEU A N 1
ATOM 808 C CA . LEU A 1 105 ? -10.562 2.242 2.777 1 95.06 105 LEU A CA 1
ATOM 809 C C . LEU A 1 105 ? -11.898 2.197 3.52 1 95.06 105 LEU A C 1
ATOM 811 O O . LEU A 1 105 ? -12.273 3.164 4.188 1 95.06 105 LEU A O 1
ATOM 815 N N . ASN A 1 106 ? -12.594 1.174 3.301 1 93.31 106 ASN A N 1
ATOM 816 C CA . ASN A 1 106 ? -13.781 0.755 4.039 1 93.31 106 ASN A CA 1
ATOM 817 C C . ASN A 1 106 ? -13.781 -0.749 4.293 1 93.31 106 ASN A C 1
ATOM 819 O O . ASN A 1 106 ? -12.781 -1.425 4.043 1 93.31 106 ASN A O 1
ATOM 823 N N . ASP A 1 107 ? -14.844 -1.271 4.773 1 94.5 107 ASP A N 1
ATOM 824 C CA . ASP A 1 107 ? -14.844 -2.652 5.242 1 94.5 107 ASP A CA 1
ATOM 825 C C . ASP A 1 107 ? -14.727 -3.629 4.074 1 94.5 107 ASP A C 1
ATOM 827 O O . ASP A 1 107 ? -14.406 -4.805 4.27 1 94.5 107 ASP A O 1
ATOM 831 N N . TYR A 1 108 ? -14.938 -3.172 2.842 1 94.12 108 TYR A N 1
ATOM 832 C CA . TYR A 1 108 ? -14.984 -4.156 1.766 1 94.12 108 TYR A CA 1
ATOM 833 C C . TYR A 1 108 ? -14.094 -3.734 0.604 1 94.12 108 TYR A C 1
ATOM 835 O O . TYR A 1 108 ? -14.039 -4.41 -0.425 1 94.12 108 TYR A O 1
ATOM 843 N N . SER A 1 109 ? -13.438 -2.604 0.749 1 96.12 109 SER A N 1
ATOM 844 C CA . SER A 1 109 ? -12.578 -2.189 -0.351 1 96.12 109 SER A CA 1
ATOM 845 C C . SER A 1 109 ? -11.359 -1.418 0.16 1 96.12 109 SER A C 1
ATOM 847 O O . SER A 1 109 ? -11.359 -0.945 1.298 1 96.12 109 SER A O 1
ATOM 849 N N . GLY A 1 110 ? -10.328 -1.337 -0.68 1 96.62 110 GLY A N 1
ATOM 850 C CA . GLY A 1 110 ? -9.109 -0.608 -0.369 1 96.62 110 GLY A CA 1
ATOM 851 C C . GLY A 1 110 ? -8.039 -0.755 -1.435 1 96.62 110 GLY A C 1
ATOM 852 O O . GLY A 1 110 ? -8.352 -1.001 -2.602 1 96.62 110 GLY A O 1
ATOM 853 N N . THR A 1 111 ? -6.812 -0.404 -1.055 1 97.19 111 THR A N 1
ATOM 854 C CA . THR A 1 111 ? -5.648 -0.462 -1.934 1 97.19 111 THR A CA 1
ATOM 855 C C . THR A 1 111 ? -4.617 -1.449 -1.399 1 97.19 111 THR A C 1
ATOM 857 O O . THR A 1 111 ? -4.414 -1.549 -0.188 1 97.19 111 THR A O 1
ATOM 860 N N . ALA A 1 112 ? -3.998 -2.209 -2.256 1 98 112 ALA A N 1
ATOM 861 C CA . ALA A 1 112 ? -2.91 -3.107 -1.878 1 98 112 ALA A CA 1
ATOM 862 C C . ALA A 1 112 ? -1.636 -2.781 -2.65 1 98 112 ALA A C 1
ATOM 864 O O . ALA A 1 112 ? -1.695 -2.363 -3.811 1 98 112 ALA A O 1
ATOM 865 N N . VAL A 1 113 ? -0.508 -2.932 -2.008 1 97.44 113 VAL A N 1
ATOM 866 C CA . VAL A 1 113 ? 0.79 -2.906 -2.674 1 97.44 113 VAL A CA 1
ATOM 867 C C . VAL A 1 113 ? 1.243 -4.332 -2.979 1 97.44 113 VAL A C 1
ATOM 869 O O . VAL A 1 113 ? 1.394 -5.148 -2.066 1 97.44 113 VAL A O 1
ATOM 872 N N . PHE A 1 114 ? 1.319 -4.621 -4.238 1 95.75 114 PHE A N 1
ATOM 873 C CA . PHE A 1 114 ? 1.868 -5.875 -4.742 1 95.75 114 PHE A CA 1
ATOM 874 C C . PHE A 1 114 ? 3.387 -5.797 -4.855 1 95.75 114 PHE A C 1
ATOM 876 O O . PHE A 1 114 ? 3.918 -4.891 -5.504 1 95.75 114 PHE A O 1
ATOM 883 N N . THR A 1 115 ? 4.133 -6.719 -4.242 1 95.25 115 THR A N 1
ATOM 884 C CA . THR A 1 115 ? 5.586 -6.797 -4.363 1 95.25 115 THR A CA 1
ATOM 885 C C . THR A 1 115 ? 6.016 -8.188 -4.812 1 95.25 115 THR A C 1
ATOM 887 O O . THR A 1 115 ? 5.875 -9.156 -4.066 1 95.25 115 THR A O 1
ATOM 890 N N . GLN A 1 116 ? 6.523 -8.234 -6.035 1 92.88 116 GLN A N 1
ATOM 891 C CA . GLN A 1 116 ? 7.129 -9.477 -6.516 1 92.88 116 GLN A CA 1
ATOM 892 C C . GLN A 1 116 ? 8.586 -9.578 -6.078 1 92.88 116 GLN A C 1
ATOM 894 O O . GLN A 1 116 ? 9.352 -8.625 -6.23 1 92.88 116 GLN A O 1
ATOM 899 N N . THR A 1 117 ? 8.953 -10.688 -5.551 1 92.06 117 THR A N 1
ATOM 900 C CA . THR A 1 117 ? 10.336 -10.875 -5.133 1 92.06 117 THR A CA 1
ATOM 901 C C . THR A 1 117 ? 11.008 -11.969 -5.965 1 92.06 117 THR A C 1
ATOM 903 O O . THR A 1 117 ? 12.227 -12.125 -5.922 1 92.06 117 THR A O 1
ATOM 906 N N . GLN A 1 118 ? 10.188 -12.711 -6.664 1 88.88 118 GLN A N 1
ATOM 907 C CA . GLN A 1 118 ? 10.578 -13.727 -7.633 1 88.88 118 GLN A CA 1
ATOM 908 C C . GLN A 1 118 ? 9.469 -13.984 -8.648 1 88.88 118 GLN A C 1
ATOM 910 O O . GLN A 1 118 ? 8.305 -14.148 -8.273 1 88.88 118 GLN A O 1
ATOM 915 N N . GLY A 1 119 ? 9.852 -13.945 -9.938 1 84.12 119 GLY A N 1
ATOM 916 C CA . GLY A 1 119 ? 8.734 -14.312 -10.789 1 84.12 119 GLY A CA 1
ATOM 917 C C . GLY A 1 119 ? 9.055 -14.242 -12.266 1 84.12 119 GLY A C 1
ATOM 918 O O . GLY A 1 119 ? 10.203 -13.984 -12.641 1 84.12 119 GLY A O 1
ATOM 919 N N . ALA A 1 120 ? 7.961 -14.484 -13.023 1 77 120 ALA A N 1
ATOM 920 C CA . ALA A 1 120 ? 8.016 -14.625 -14.477 1 77 120 ALA A CA 1
ATOM 921 C C . ALA A 1 120 ? 8.086 -13.266 -15.156 1 77 120 ALA A C 1
ATOM 923 O O . ALA A 1 120 ? 8.555 -13.156 -16.297 1 77 120 ALA A O 1
ATOM 924 N N . VAL A 1 121 ? 7.598 -12.281 -14.492 1 78.81 121 VAL A N 1
ATOM 925 C CA . VAL A 1 121 ? 7.574 -10.953 -15.094 1 78.81 121 VAL A CA 1
ATOM 926 C C . VAL A 1 121 ? 8.789 -10.156 -14.617 1 78.81 121 VAL A C 1
ATOM 928 O O . VAL A 1 121 ? 8.898 -9.836 -13.43 1 78.81 121 VAL A O 1
ATOM 931 N N . PRO A 1 122 ? 9.617 -9.898 -15.523 1 80.56 122 PRO A N 1
ATOM 932 C CA . PRO A 1 122 ? 10.766 -9.086 -15.117 1 80.56 122 PRO A CA 1
ATOM 933 C C . PRO A 1 122 ? 10.375 -7.648 -14.766 1 80.56 122 PRO A C 1
ATOM 935 O O . PRO A 1 122 ? 9.414 -7.113 -15.328 1 80.56 122 PRO A O 1
ATOM 938 N N . PRO A 1 123 ? 11.25 -6.949 -13.883 1 81.12 123 PRO A N 1
ATOM 939 C CA . PRO A 1 123 ? 12.32 -7.488 -13.039 1 81.12 123 PRO A CA 1
ATOM 940 C C . PRO A 1 123 ? 11.797 -8.359 -11.906 1 81.12 123 PRO A C 1
ATOM 942 O O . PRO A 1 123 ? 10.609 -8.312 -11.578 1 81.12 123 PRO A O 1
ATOM 945 N N . ASP A 1 124 ? 12.625 -9.164 -11.312 1 82.81 124 ASP A N 1
ATOM 946 C CA . ASP A 1 124 ? 12.227 -10.047 -10.219 1 82.81 124 ASP A CA 1
ATOM 947 C C . ASP A 1 124 ? 11.656 -9.242 -9.055 1 82.81 124 ASP A C 1
ATOM 949 O O . ASP A 1 124 ? 10.695 -9.68 -8.406 1 82.81 124 ASP A O 1
ATOM 953 N N . ASN A 1 125 ? 12.32 -8.234 -8.82 1 88.75 125 ASN A N 1
ATOM 954 C CA . ASN A 1 125 ? 11.891 -7.34 -7.75 1 88.75 125 ASN A CA 1
ATOM 955 C C . ASN A 1 125 ? 11.172 -6.105 -8.297 1 88.75 125 ASN A C 1
ATOM 957 O O . ASN A 1 125 ? 11.797 -5.258 -8.938 1 88.75 125 ASN A O 1
ATOM 961 N N . ARG A 1 126 ? 9.836 -6.105 -8.086 1 91.19 126 ARG A N 1
ATOM 962 C CA . ARG A 1 126 ? 9.023 -5.016 -8.609 1 91.19 126 ARG A CA 1
ATOM 963 C C . ARG A 1 126 ? 7.785 -4.797 -7.738 1 91.19 126 ARG A C 1
ATOM 965 O O . ARG A 1 126 ? 7.348 -5.707 -7.035 1 91.19 126 ARG A O 1
ATOM 972 N N . GLN A 1 127 ? 7.277 -3.551 -7.848 1 92.81 127 GLN A N 1
ATOM 973 C CA . GLN A 1 127 ? 6.07 -3.195 -7.109 1 92.81 127 GLN A CA 1
ATOM 974 C C . GLN A 1 127 ? 5.035 -2.551 -8.023 1 92.81 127 GLN A C 1
ATOM 976 O O . GLN A 1 127 ? 5.387 -1.869 -8.992 1 92.81 127 GLN A O 1
ATOM 981 N N . ASN A 1 128 ? 3.828 -2.822 -7.762 1 92.06 128 ASN A N 1
ATOM 982 C CA . ASN A 1 128 ? 2.668 -2.125 -8.305 1 92.06 128 ASN A CA 1
ATOM 983 C C . ASN A 1 128 ? 1.529 -2.053 -7.293 1 92.06 128 ASN A C 1
ATOM 985 O O . ASN A 1 128 ? 1.668 -2.523 -6.16 1 92.06 128 ASN A O 1
ATOM 989 N N . THR A 1 129 ? 0.516 -1.276 -7.613 1 94.31 129 THR A N 1
ATOM 990 C CA . THR A 1 129 ? -0.611 -1.156 -6.695 1 94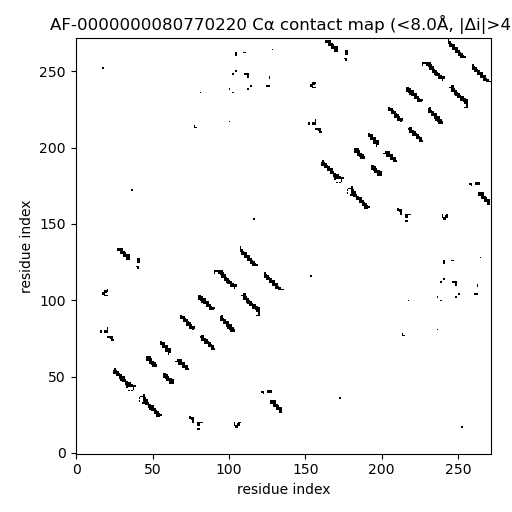.31 129 THR A CA 1
ATOM 991 C C . THR A 1 129 ? -1.882 -1.722 -7.324 1 94.31 129 THR A C 1
ATOM 993 O O . THR A 1 129 ? -1.999 -1.79 -8.547 1 94.31 129 THR A O 1
ATOM 996 N N . VAL A 1 130 ? -2.779 -2.16 -6.473 1 94.69 130 VAL A N 1
ATOM 997 C CA . VAL A 1 130 ? -4.066 -2.705 -6.891 1 94.69 130 VAL A CA 1
ATOM 998 C C . VAL A 1 130 ? -5.176 -2.139 -6.008 1 94.69 130 VAL A C 1
ATOM 1000 O O . VAL A 1 130 ? -5.004 -1.996 -4.793 1 94.69 130 VAL A O 1
ATOM 1003 N N . ARG A 1 131 ? -6.25 -1.792 -6.672 1 94.69 131 ARG A N 1
ATOM 1004 C CA . ARG A 1 131 ? -7.484 -1.566 -5.93 1 94.69 131 ARG A CA 1
ATOM 1005 C C . ARG A 1 131 ? -8.273 -2.863 -5.766 1 94.69 131 ARG A C 1
ATOM 1007 O O . ARG A 1 131 ? -8.469 -3.604 -6.73 1 94.69 131 ARG A O 1
ATOM 1014 N N . TYR A 1 132 ? -8.688 -3.148 -4.496 1 96.75 132 TYR A N 1
ATOM 1015 C CA . TYR A 1 132 ? -9.422 -4.395 -4.293 1 96.75 132 TYR A CA 1
ATOM 1016 C C . TYR A 1 132 ? -10.812 -4.125 -3.736 1 96.75 132 TYR A C 1
ATOM 1018 O O . TYR A 1 132 ? -11.039 -3.107 -3.074 1 96.75 132 TYR A O 1
ATOM 1026 N N . THR A 1 133 ? -11.742 -5.016 -4.082 1 96.69 133 THR A N 1
ATOM 1027 C CA . THR A 1 133 ? -13.078 -5.105 -3.512 1 96.69 133 THR A CA 1
ATOM 1028 C C . THR A 1 133 ? -13.383 -6.531 -3.057 1 96.69 133 THR A C 1
ATOM 1030 O O . THR A 1 133 ? -13.18 -7.484 -3.811 1 96.69 133 THR A O 1
ATOM 1033 N N . ILE A 1 134 ? -13.781 -6.629 -1.834 1 96.94 134 ILE A N 1
ATOM 1034 C CA . ILE A 1 134 ? -14.188 -7.926 -1.301 1 96.94 134 ILE A CA 1
ATOM 1035 C C . ILE A 1 134 ? -15.656 -8.18 -1.616 1 96.94 134 ILE A C 1
ATOM 1037 O O . ILE A 1 134 ? -16.531 -7.383 -1.245 1 96.94 134 ILE A O 1
ATOM 1041 N N . GLU A 1 135 ? -15.797 -9.305 -2.287 1 94.31 135 GLU A N 1
ATOM 1042 C CA . GLU A 1 135 ? -17.172 -9.656 -2.607 1 94.31 135 GLU A CA 1
ATOM 1043 C C . GLU A 1 135 ? -17.953 -10.023 -1.35 1 94.31 135 GLU A C 1
ATOM 1045 O O . GLU A 1 135 ? -17.453 -10.734 -0.482 1 94.31 135 GLU A O 1
ATOM 1050 N N . GLN A 1 136 ? -19.156 -9.43 -1.182 1 86 136 GLN A N 1
ATOM 1051 C CA . GLN A 1 136 ? -20.031 -9.68 -0.041 1 86 136 GLN A CA 1
ATOM 1052 C C . GLN A 1 136 ? -21.062 -10.766 -0.355 1 86 136 GLN A C 1
ATOM 1054 O O . GLN A 1 136 ? -21.422 -10.961 -1.515 1 86 136 GLN A O 1
ATOM 1059 N N . MET B 1 1 ? 18.953 -53.594 12.508 1 37.34 1 MET B N 1
ATOM 1060 C CA . MET B 1 1 ? 19.375 -52.188 12.625 1 37.34 1 MET B CA 1
ATOM 1061 C C . MET B 1 1 ? 18.484 -51.281 11.773 1 37.34 1 MET B C 1
ATOM 1063 O O . MET B 1 1 ? 18.531 -51.344 10.547 1 37.34 1 MET B O 1
ATOM 1067 N N . LYS B 1 2 ? 17.203 -50.969 12.242 1 50.69 2 LYS B N 1
ATOM 1068 C CA . LYS B 1 2 ? 16.219 -50.094 11.617 1 50.69 2 LYS B CA 1
ATOM 1069 C C . LYS B 1 2 ? 16.75 -48.656 11.461 1 50.69 2 LYS B C 1
ATOM 1071 O O . LYS B 1 2 ? 17.141 -48.031 12.445 1 50.69 2 LYS B O 1
ATOM 1076 N N . THR B 1 3 ? 17.281 -48.25 10.273 1 54.31 3 THR B N 1
ATOM 1077 C CA . THR B 1 3 ? 17.781 -46.906 9.969 1 54.31 3 THR B CA 1
ATOM 1078 C C . THR B 1 3 ? 16.672 -45.875 10.133 1 54.31 3 THR B C 1
ATOM 1080 O O . THR B 1 3 ? 15.602 -46 9.539 1 54.31 3 THR B O 1
ATOM 1083 N N . PRO B 1 4 ? 16.672 -45.094 11.234 1 52.75 4 PRO B N 1
ATOM 1084 C CA . PRO B 1 4 ? 15.695 -44 11.359 1 52.75 4 PRO B CA 1
ATOM 1085 C C . PRO B 1 4 ? 15.703 -43.062 10.148 1 52.75 4 PRO B C 1
ATOM 1087 O O . PRO B 1 4 ? 16.766 -42.625 9.719 1 52.75 4 PRO B O 1
ATOM 1090 N N . ILE B 1 5 ? 14.75 -43.219 9.227 1 50.78 5 ILE B N 1
ATOM 1091 C CA . ILE B 1 5 ? 14.578 -42.281 8.141 1 50.78 5 ILE B CA 1
ATOM 1092 C C . ILE B 1 5 ? 14.25 -40.906 8.727 1 50.78 5 ILE B C 1
ATOM 1094 O O . ILE B 1 5 ? 13.211 -40.719 9.352 1 50.78 5 ILE B O 1
ATOM 1098 N N . ALA B 1 6 ? 15.195 -40.094 9.086 1 40.28 6 ALA B N 1
ATOM 1099 C CA . ALA B 1 6 ? 14.992 -38.688 9.445 1 40.28 6 ALA B CA 1
ATOM 1100 C C . ALA B 1 6 ? 14.32 -37.938 8.312 1 40.28 6 ALA B C 1
ATOM 1102 O O . ALA B 1 6 ? 14.844 -37.875 7.199 1 40.28 6 ALA B O 1
ATOM 1103 N N . SER B 1 7 ? 13.031 -37.844 8.281 1 35.34 7 SER B N 1
ATOM 1104 C CA . SER B 1 7 ? 12.344 -36.969 7.352 1 35.34 7 SER B CA 1
ATOM 1105 C C . SER B 1 7 ? 12.883 -35.531 7.453 1 35.34 7 SER B C 1
ATOM 1107 O O . SER B 1 7 ? 12.773 -34.906 8.5 1 35.34 7 SER B O 1
ATOM 1109 N N . LEU B 1 8 ? 13.883 -35.188 6.711 1 37.69 8 LEU B N 1
ATOM 1110 C CA . LEU B 1 8 ? 14.289 -33.781 6.59 1 37.69 8 LEU B CA 1
ATOM 1111 C C . LEU B 1 8 ? 13.102 -32.906 6.207 1 37.69 8 LEU B C 1
ATOM 1113 O O . LEU B 1 8 ? 12.586 -33 5.094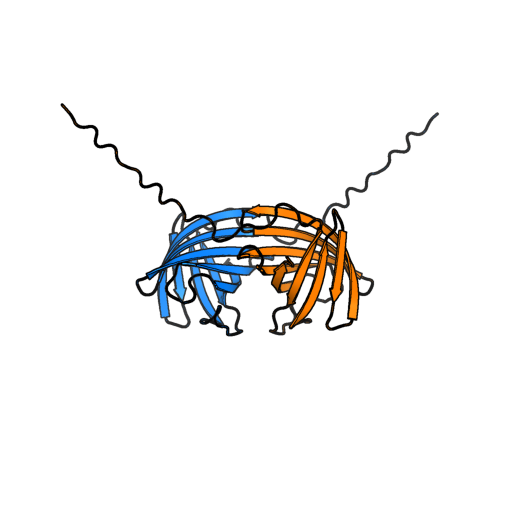 1 37.69 8 LEU B O 1
ATOM 1117 N N . LEU B 1 9 ? 12.305 -32.531 7.172 1 37.81 9 LEU B N 1
ATOM 1118 C CA . LEU B 1 9 ? 11.336 -31.484 6.906 1 37.81 9 LEU B CA 1
ATOM 1119 C C . LEU B 1 9 ? 12.008 -30.266 6.289 1 37.81 9 LEU B C 1
ATOM 1121 O O . LEU B 1 9 ? 12.828 -29.609 6.938 1 37.81 9 LEU B O 1
ATOM 1125 N N . ALA B 1 10 ? 12.227 -30.203 4.98 1 36.88 10 ALA B N 1
ATOM 1126 C CA . ALA B 1 10 ? 12.664 -29.016 4.27 1 36.88 10 ALA B CA 1
ATOM 1127 C C . ALA B 1 10 ? 11.867 -27.781 4.711 1 36.88 10 ALA B C 1
ATOM 1129 O O . ALA B 1 10 ? 10.68 -27.672 4.418 1 36.88 10 ALA B O 1
ATOM 1130 N N . ILE B 1 11 ? 12.227 -27.25 5.879 1 38.62 11 ILE B N 1
ATOM 1131 C CA . ILE B 1 11 ? 11.711 -25.922 6.176 1 38.62 11 ILE B CA 1
ATOM 1132 C C . ILE B 1 11 ? 11.898 -25.016 4.965 1 38.62 11 ILE B C 1
ATOM 1134 O O . ILE B 1 11 ? 13.031 -24.719 4.578 1 38.62 11 ILE B O 1
ATOM 1138 N N . LEU B 1 12 ? 11.078 -25.172 3.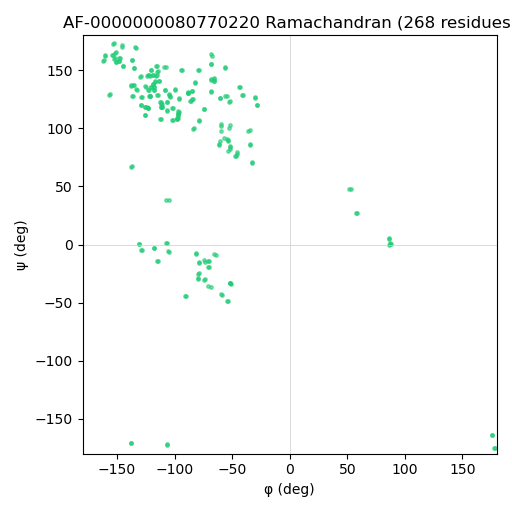947 1 37.38 12 LEU B N 1
ATOM 1139 C CA . LEU B 1 12 ? 11.062 -24.156 2.912 1 37.38 12 LEU B CA 1
ATOM 1140 C C . LEU B 1 12 ? 11.344 -22.766 3.508 1 37.38 12 LEU B C 1
ATOM 1142 O O . LEU B 1 12 ? 10.523 -22.25 4.27 1 37.38 12 LEU B O 1
ATOM 1146 N N . SER B 1 13 ? 12.602 -22.562 3.939 1 39.94 13 SER B N 1
ATOM 1147 C CA . SER B 1 13 ? 13.016 -21.219 4.328 1 39.94 13 SER B CA 1
ATOM 1148 C C . SER B 1 13 ? 12.344 -20.156 3.463 1 39.94 13 SER B C 1
ATOM 1150 O O . SER B 1 13 ? 12.445 -20.203 2.234 1 39.94 13 SER B O 1
ATOM 1152 N N . LEU B 1 14 ? 11.18 -19.75 3.836 1 44.81 14 LEU B N 1
ATOM 1153 C CA . LEU B 1 14 ? 10.672 -18.547 3.17 1 44.81 14 LEU B CA 1
ATOM 1154 C C . LEU B 1 14 ? 11.805 -17.578 2.852 1 44.81 14 LEU B C 1
ATOM 1156 O O . LEU B 1 14 ? 12.625 -17.266 3.717 1 44.81 14 LEU B O 1
ATOM 1160 N N . PRO B 1 15 ? 12.32 -17.562 1.644 1 48.28 15 PRO B N 1
ATOM 1161 C CA . PRO B 1 15 ? 13.391 -16.625 1.3 1 48.28 15 PRO B CA 1
ATOM 1162 C C . PRO B 1 15 ? 13.312 -15.32 2.098 1 48.28 15 PRO B C 1
ATOM 1164 O O . PRO B 1 15 ? 12.234 -14.945 2.568 1 48.28 15 PRO B O 1
ATOM 1167 N N . ALA B 1 16 ? 14.453 -14.805 2.863 1 48.81 16 ALA B N 1
ATOM 1168 C CA . ALA B 1 16 ? 14.766 -13.539 3.514 1 48.81 16 ALA B CA 1
ATOM 1169 C C . ALA B 1 16 ? 14.055 -12.375 2.824 1 48.81 16 ALA B C 1
ATOM 1171 O O . ALA B 1 16 ? 13.898 -12.375 1.601 1 48.81 16 ALA B O 1
ATOM 1172 N N . ALA B 1 17 ? 13.273 -11.75 3.578 1 57.44 17 ALA B N 1
ATOM 1173 C CA . ALA B 1 17 ? 12.664 -10.539 3.031 1 57.44 17 ALA B CA 1
ATOM 1174 C C . ALA B 1 17 ? 13.68 -9.734 2.215 1 57.44 17 ALA B C 1
ATOM 1176 O O . ALA B 1 17 ? 14.82 -9.547 2.641 1 57.44 17 ALA B O 1
ATOM 1177 N N . ALA B 1 18 ? 13.422 -9.344 1.012 1 78.19 18 ALA B N 1
ATOM 1178 C CA . ALA B 1 18 ? 14.305 -8.617 0.106 1 78.19 18 ALA B CA 1
ATOM 1179 C C . ALA B 1 18 ? 14.625 -7.23 0.654 1 78.19 18 ALA B C 1
ATOM 1181 O O . ALA B 1 18 ? 15.664 -6.645 0.315 1 78.19 18 ALA B O 1
ATOM 1182 N N . CYS B 1 19 ? 13.945 -6.762 1.763 1 94 19 CYS B N 1
ATOM 1183 C CA . CYS B 1 19 ? 14.203 -5.434 2.305 1 94 19 CYS B CA 1
ATOM 1184 C C . CYS B 1 19 ? 13.68 -5.312 3.732 1 94 19 CYS B C 1
ATOM 1186 O O . CYS B 1 19 ? 12.938 -6.18 4.199 1 94 19 CYS B O 1
ATOM 1188 N N . SER B 1 20 ? 14.242 -4.32 4.539 1 96.62 20 SER B N 1
ATOM 1189 C CA . SER B 1 20 ? 13.766 -4.016 5.883 1 96.62 20 SER B CA 1
ATOM 1190 C C . SER B 1 20 ? 13.586 -2.512 6.078 1 96.62 20 SER B C 1
ATOM 1192 O O . SER B 1 20 ? 14.453 -1.725 5.707 1 96.62 20 SER B O 1
ATOM 1194 N N . LEU B 1 21 ? 12.406 -2.178 6.648 1 97.69 21 LEU B N 1
ATOM 1195 C CA . LEU B 1 21 ? 12.148 -0.78 6.98 1 97.69 21 LEU B CA 1
ATOM 1196 C C . LEU B 1 21 ? 12.852 -0.392 8.281 1 97.69 21 LEU B C 1
ATOM 1198 O O . LEU B 1 21 ? 13.133 -1.251 9.117 1 97.69 21 LEU B O 1
ATOM 1202 N N . PRO B 1 22 ? 13.266 0.94 8.438 1 96.88 22 PRO B N 1
ATOM 1203 C CA . PRO B 1 22 ? 13.859 1.378 9.703 1 96.88 22 PRO B CA 1
ATOM 1204 C C . PRO B 1 22 ? 12.953 1.12 10.906 1 96.88 22 PRO B C 1
ATOM 1206 O O . PRO B 1 22 ? 11.727 1.145 10.773 1 96.88 22 PRO B O 1
ATOM 1209 N N . GLN B 1 23 ? 13.555 0.938 12.031 1 97.19 23 GLN B N 1
ATOM 1210 C CA . GLN B 1 23 ? 12.812 0.744 13.273 1 97.19 23 GLN B CA 1
ATOM 1211 C C . GLN B 1 23 ? 12.203 2.055 13.758 1 97.19 23 GLN B C 1
ATOM 1213 O O . GLN B 1 23 ? 11.211 2.051 14.5 1 97.19 23 GLN B O 1
ATOM 1218 N N . GLN B 1 24 ? 12.828 3.16 13.469 1 97.75 24 GLN B N 1
ATOM 1219 C CA . GLN B 1 24 ? 12.352 4.5 13.789 1 97.75 24 GLN B CA 1
ATOM 1220 C C . GLN B 1 24 ? 12.562 5.453 12.609 1 97.75 24 GLN B C 1
ATOM 1222 O O . GLN B 1 24 ? 13.422 5.219 11.758 1 97.75 24 GLN B O 1
ATOM 1227 N N . LEU B 1 25 ? 11.789 6.527 12.633 1 98.12 25 LEU B N 1
ATOM 1228 C CA . LEU B 1 25 ? 11.898 7.465 11.523 1 98.12 25 LEU B CA 1
ATOM 1229 C C . LEU B 1 25 ? 12.656 8.719 11.945 1 98.12 25 LEU B C 1
ATOM 1231 O O . LEU B 1 25 ? 12.984 9.562 11.102 1 98.12 25 LEU B O 1
ATOM 1235 N N . ASP B 1 26 ? 12.953 8.797 13.25 1 98.12 26 ASP B N 1
ATOM 1236 C CA . ASP B 1 26 ? 13.664 9.969 13.766 1 98.12 26 ASP B CA 1
ATOM 1237 C C . ASP B 1 26 ? 14.93 10.227 12.961 1 98.12 26 ASP B C 1
ATOM 1239 O O . ASP B 1 26 ? 15.766 9.336 12.805 1 98.12 26 ASP B O 1
ATOM 1243 N N . GLY B 1 27 ? 15.055 11.445 12.391 1 97.81 27 GLY B N 1
ATOM 1244 C CA . GLY B 1 27 ? 16.25 11.844 11.672 1 97.81 27 GLY B CA 1
ATOM 1245 C C . GLY B 1 27 ? 16.219 11.453 10.203 1 97.81 27 GLY B C 1
ATOM 1246 O O . GLY B 1 27 ? 17.156 11.75 9.453 1 97.81 27 GLY B O 1
ATOM 1247 N N . LYS B 1 28 ? 15.164 10.844 9.734 1 98.19 28 LYS B N 1
ATOM 1248 C CA . LYS B 1 28 ? 15.078 10.414 8.344 1 98.19 28 LYS B CA 1
ATOM 1249 C C . LYS B 1 28 ? 14.375 11.461 7.484 1 98.19 28 LYS B C 1
ATOM 1251 O O . LYS B 1 28 ? 13.516 12.195 7.98 1 98.19 28 LYS B O 1
ATOM 1256 N N . THR B 1 29 ? 14.727 11.516 6.273 1 98.06 29 THR B N 1
ATOM 1257 C CA . THR B 1 29 ? 14.078 12.344 5.266 1 98.06 29 THR B CA 1
ATOM 1258 C C . THR B 1 29 ? 13.547 11.484 4.121 1 98.06 29 THR B C 1
ATOM 1260 O O . THR B 1 29 ? 14.281 10.664 3.566 1 98.06 29 THR B O 1
ATOM 1263 N N . PHE B 1 30 ? 12.305 11.648 3.812 1 98.06 30 PHE B N 1
ATOM 1264 C CA . PHE B 1 30 ? 11.656 10.969 2.697 1 98.06 30 PHE B CA 1
ATOM 1265 C C . PHE B 1 30 ? 11.367 11.945 1.562 1 98.06 30 PHE B C 1
ATOM 1267 O O . PHE B 1 30 ? 10.875 13.047 1.795 1 98.06 30 PHE B O 1
ATOM 1274 N N . ILE B 1 31 ? 11.703 11.539 0.37 1 96.81 31 ILE B N 1
ATOM 1275 C CA . ILE B 1 31 ? 11.188 12.188 -0.831 1 96.81 31 ILE B CA 1
ATOM 1276 C C . ILE B 1 31 ? 10.062 11.336 -1.424 1 96.81 31 ILE B C 1
ATOM 1278 O O . ILE B 1 31 ? 10.281 10.195 -1.831 1 96.81 31 ILE B O 1
ATOM 1282 N N . ASN B 1 32 ? 8.883 11.945 -1.452 1 95.62 32 ASN B N 1
ATOM 1283 C CA . ASN B 1 32 ? 7.688 11.25 -1.902 1 95.62 32 ASN B CA 1
ATOM 1284 C C . ASN B 1 32 ? 7.148 11.836 -3.205 1 95.62 32 ASN B C 1
ATOM 1286 O O . ASN B 1 32 ? 7.133 13.055 -3.379 1 95.62 32 ASN B O 1
ATOM 1290 N N . VAL B 1 33 ? 6.691 10.961 -4.082 1 93.5 33 VAL B N 1
ATOM 1291 C CA . VAL B 1 33 ? 5.996 11.367 -5.297 1 93.5 33 VAL B CA 1
ATOM 1292 C C . VAL B 1 33 ? 4.617 10.711 -5.348 1 93.5 33 VAL B C 1
ATOM 1294 O O . VAL B 1 33 ? 4.508 9.484 -5.375 1 93.5 33 VAL B O 1
ATOM 1297 N N . ALA B 1 34 ? 3.588 11.531 -5.34 1 92.06 34 ALA B N 1
ATOM 1298 C CA . ALA B 1 34 ? 2.229 11.008 -5.457 1 92.06 34 ALA B CA 1
ATOM 1299 C C . ALA B 1 34 ? 2.004 10.367 -6.82 1 92.06 34 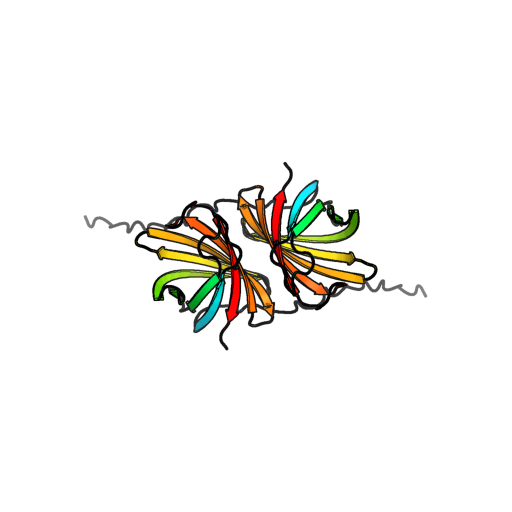ALA B C 1
ATOM 1301 O O . ALA B 1 34 ? 2.52 10.836 -7.832 1 92.06 34 ALA B O 1
ATOM 1302 N N . ASP B 1 35 ? 1.241 9.297 -6.789 1 88.5 35 ASP B N 1
ATOM 1303 C CA . ASP B 1 35 ? 0.819 8.672 -8.039 1 88.5 35 ASP B CA 1
ATOM 1304 C C . ASP B 1 35 ? 0.375 9.727 -9.055 1 88.5 35 ASP B C 1
ATOM 1306 O O . ASP B 1 35 ? -0.367 10.648 -8.711 1 88.5 35 ASP B O 1
ATOM 1310 N N . PRO B 1 36 ? 0.798 9.586 -10.297 1 78.88 36 PRO B N 1
ATOM 1311 C CA . PRO B 1 36 ? 0.513 10.633 -11.281 1 78.88 36 PRO B CA 1
ATOM 1312 C C . PRO B 1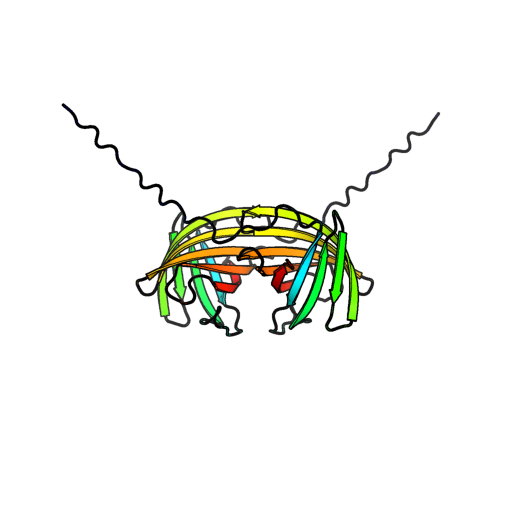 36 ? -0.914 10.57 -11.82 1 78.88 36 PRO B C 1
ATOM 1314 O O . PRO B 1 36 ? -1.365 11.492 -12.5 1 78.88 36 PRO B O 1
ATOM 1317 N N . ALA B 1 37 ? -1.609 9.453 -11.602 1 79.94 37 ALA B N 1
ATOM 1318 C CA . ALA B 1 37 ? -2.967 9.312 -12.117 1 79.94 37 ALA B CA 1
ATOM 1319 C C . ALA B 1 37 ? -3.957 10.133 -11.297 1 79.94 37 ALA B C 1
ATOM 1321 O O . ALA B 1 37 ? -4.16 9.859 -10.109 1 79.94 37 ALA B O 1
ATOM 1322 N N . PHE B 1 38 ? -4.539 11.086 -11.984 1 75.31 38 PHE B N 1
ATOM 1323 C CA . PHE B 1 38 ? -5.559 11.891 -11.328 1 75.31 38 PHE B CA 1
ATOM 1324 C C . PHE B 1 38 ? -6.805 11.062 -11.039 1 75.31 38 PHE B C 1
ATOM 1326 O O . PHE B 1 38 ? -7.211 10.242 -11.867 1 75.31 38 PHE B O 1
ATOM 1333 N N . SER B 1 39 ? -7.402 11.297 -9.922 1 76.5 39 SER B N 1
ATOM 1334 C CA . SER B 1 39 ? -8.711 10.797 -9.523 1 76.5 39 SER B CA 1
ATOM 1335 C C . SER B 1 39 ? -9.305 11.633 -8.398 1 76.5 39 SER B C 1
ATOM 1337 O O . SER B 1 39 ? -8.602 12.43 -7.77 1 76.5 39 SER B O 1
ATOM 1339 N N . PRO B 1 40 ? -10.609 11.539 -8.18 1 73.5 40 PRO B N 1
ATOM 1340 C CA . PRO B 1 40 ? -11.188 12.25 -7.035 1 73.5 40 PRO B CA 1
ATOM 1341 C C . PRO B 1 40 ? -10.453 11.961 -5.73 1 73.5 40 PRO B C 1
ATOM 1343 O O . PRO B 1 40 ? -10.32 12.844 -4.879 1 73.5 40 PRO B O 1
ATOM 1346 N N . GLY B 1 41 ? -9.922 10.734 -5.543 1 74.94 41 GLY B N 1
ATOM 1347 C CA . GLY B 1 41 ? -9.172 10.375 -4.355 1 74.94 41 GLY B CA 1
ATOM 1348 C C . GLY B 1 41 ? -7.727 10.836 -4.402 1 74.94 41 GLY B C 1
ATOM 1349 O O . GLY B 1 41 ? -7.016 10.781 -3.396 1 74.94 41 GLY B O 1
ATOM 1350 N N . ASN B 1 42 ? -7.352 11.336 -5.586 1 81.5 42 ASN B N 1
ATOM 1351 C CA . ASN B 1 42 ? -5.977 11.781 -5.805 1 81.5 42 ASN B CA 1
ATOM 1352 C C . ASN B 1 42 ? -5.93 13.102 -6.562 1 81.5 42 ASN B C 1
ATOM 1354 O O . ASN B 1 42 ? -5.395 13.172 -7.672 1 81.5 42 ASN B O 1
ATOM 1358 N N . PRO B 1 43 ? -6.375 14.141 -5.961 1 78.94 43 PRO B N 1
ATOM 1359 C CA . PRO B 1 43 ? -6.387 15.43 -6.66 1 78.94 43 PRO B CA 1
ATOM 1360 C C . PRO B 1 43 ? -4.996 16.047 -6.785 1 78.94 43 PRO B C 1
ATOM 1362 O O . PRO B 1 43 ? -4.801 16.984 -7.555 1 78.94 43 PRO B O 1
ATOM 1365 N N . ASN B 1 44 ? -4.023 15.523 -6.055 1 81.75 44 ASN B N 1
ATOM 1366 C CA . ASN B 1 44 ? -2.666 16.062 -6.059 1 81.75 44 ASN B CA 1
ATOM 1367 C C . ASN B 1 44 ? -1.702 15.141 -6.801 1 81.75 44 ASN B C 1
ATOM 1369 O O . ASN B 1 44 ? -0.552 14.977 -6.391 1 81.75 44 ASN B O 1
ATOM 1373 N N . ALA B 1 45 ? -2.227 14.594 -7.875 1 84.94 45 ALA B N 1
ATOM 1374 C CA . ALA B 1 45 ? -1.461 13.641 -8.672 1 84.94 45 ALA B CA 1
ATOM 1375 C C . ALA B 1 45 ? -0.127 14.234 -9.109 1 84.94 45 ALA B C 1
ATOM 1377 O O . ALA B 1 45 ? -0.073 15.375 -9.57 1 84.94 45 ALA B O 1
ATOM 1378 N N . GLY B 1 46 ? 0.925 13.508 -8.836 1 87.75 46 GLY B N 1
ATOM 1379 C CA . GLY B 1 46 ? 2.244 13.867 -9.328 1 87.75 46 GLY B CA 1
ATOM 1380 C C . GLY B 1 46 ? 2.977 14.836 -8.422 1 87.75 46 GLY B C 1
ATOM 1381 O O . GLY B 1 46 ? 4.129 15.195 -8.688 1 87.75 46 GLY B O 1
ATOM 1382 N N . THR B 1 47 ? 2.395 15.234 -7.363 1 90.5 47 THR B N 1
ATOM 1383 C CA . THR B 1 47 ? 3.023 16.172 -6.434 1 90.5 47 THR B CA 1
ATOM 1384 C C . THR B 1 47 ? 4.25 15.531 -5.781 1 90.5 47 THR B C 1
ATOM 1386 O O . THR B 1 47 ? 4.227 14.352 -5.422 1 90.5 47 THR B O 1
ATOM 1389 N N . ILE B 1 48 ? 5.277 16.344 -5.621 1 93.38 48 ILE B N 1
ATOM 1390 C CA . ILE B 1 48 ? 6.492 15.906 -4.945 1 93.38 48 ILE B CA 1
ATOM 1391 C C . ILE B 1 48 ? 6.543 16.5 -3.541 1 93.38 48 ILE B C 1
ATOM 1393 O O . ILE B 1 48 ? 6.344 17.703 -3.369 1 93.38 48 ILE B O 1
ATOM 1397 N N . MET B 1 49 ? 6.777 15.648 -2.541 1 95.5 49 MET B N 1
ATOM 1398 C CA . MET B 1 49 ? 6.82 16.062 -1.143 1 95.5 49 MET B CA 1
ATOM 1399 C C . MET B 1 49 ? 8.133 15.633 -0.488 1 95.5 49 MET B C 1
ATOM 1401 O O . MET B 1 49 ? 8.625 14.531 -0.737 1 95.5 49 MET B O 1
ATOM 1405 N N . LYS B 1 50 ? 8.672 16.516 0.247 1 96.19 50 LYS B N 1
ATOM 1406 C CA . LYS B 1 50 ? 9.812 16.203 1.106 1 96.19 50 LYS B CA 1
ATOM 1407 C C . LYS B 1 50 ? 9.391 16.156 2.574 1 96.19 50 LYS B C 1
ATOM 1409 O O . LYS B 1 50 ? 9.023 17.188 3.15 1 96.19 50 LYS B O 1
ATOM 1414 N N . LEU B 1 51 ? 9.484 14.969 3.223 1 97.75 51 LEU B N 1
ATOM 1415 C CA . LEU B 1 51 ? 9.148 14.789 4.629 1 97.75 51 LEU B CA 1
ATOM 1416 C C . LEU B 1 51 ? 10.406 14.617 5.473 1 97.75 51 LEU B C 1
ATOM 1418 O O . LEU B 1 51 ? 11.203 13.703 5.227 1 97.75 51 LEU B O 1
ATOM 1422 N N . ARG B 1 52 ? 10.539 15.469 6.426 1 97.88 52 ARG B N 1
ATOM 1423 C CA . ARG B 1 52 ? 11.617 15.344 7.398 1 97.88 52 ARG B CA 1
ATOM 1424 C C . ARG B 1 52 ? 11.078 14.984 8.781 1 97.88 52 ARG B C 1
ATOM 1426 O O . ARG B 1 52 ? 10.328 15.758 9.375 1 97.88 52 ARG B O 1
ATOM 1433 N N . PHE B 1 53 ? 11.555 13.844 9.281 1 98.31 53 PHE B N 1
ATOM 1434 C CA . PHE B 1 53 ? 11.031 13.352 10.555 1 98.31 53 PHE B CA 1
ATOM 1435 C C . PHE B 1 53 ? 11.969 13.688 11.703 1 98.31 53 PHE B C 1
ATOM 1437 O O . PHE B 1 53 ? 13.188 13.555 11.57 1 98.31 53 PHE B O 1
ATOM 1444 N N . SER B 1 54 ? 11.406 14.18 12.742 1 97.75 54 SER B N 1
ATOM 1445 C CA . SER B 1 54 ? 12.023 14.203 14.062 1 97.75 54 SER B CA 1
ATOM 1446 C C . SER B 1 54 ? 11.375 13.188 14.992 1 97.75 54 SER B C 1
ATOM 1448 O O . SER B 1 54 ? 10.711 12.25 14.539 1 97.75 54 SER B O 1
ATOM 1450 N N . LYS B 1 55 ? 11.656 13.141 16.234 1 96.38 55 LYS B N 1
ATOM 1451 C CA . LYS B 1 55 ? 11.227 12.094 17.156 1 96.38 55 LYS B CA 1
ATOM 1452 C C . LYS B 1 55 ? 9.703 11.93 17.125 1 96.38 55 LYS B C 1
ATOM 1454 O O . LYS B 1 55 ? 9.203 10.82 16.953 1 96.38 55 LYS B O 1
ATOM 1459 N N . ASP B 1 56 ? 8.945 13.016 17.219 1 96.25 56 ASP B N 1
ATOM 1460 C CA . ASP B 1 56 ? 7.492 12.883 17.328 1 96.25 56 ASP B CA 1
ATOM 1461 C C . ASP B 1 56 ? 6.781 13.75 16.297 1 96.25 56 ASP B C 1
ATOM 1463 O O . ASP B 1 56 ? 5.551 13.727 16.203 1 96.25 56 ASP B O 1
ATOM 1467 N N . ASP B 1 57 ? 7.574 14.531 15.555 1 97.81 57 ASP B N 1
ATOM 1468 C CA . ASP B 1 57 ? 6.957 15.445 14.594 1 97.81 57 ASP B CA 1
ATOM 1469 C C . ASP B 1 57 ? 7.652 15.367 13.234 1 97.81 57 ASP B C 1
ATOM 1471 O O . ASP B 1 57 ? 8.617 14.617 13.07 1 97.81 57 ASP B O 1
ATOM 1475 N N . TYR B 1 58 ? 7.035 15.992 12.234 1 97.62 58 TYR B N 1
ATOM 1476 C CA . TYR B 1 58 ? 7.629 16.047 10.898 1 97.62 58 TYR B CA 1
ATOM 1477 C C . TYR B 1 58 ? 7.328 17.375 10.219 1 97.62 58 TYR B C 1
ATOM 1479 O O . TYR B 1 58 ? 6.391 18.078 10.602 1 97.62 58 TYR B O 1
ATOM 1487 N N . GLU B 1 59 ? 8.188 17.719 9.352 1 97.5 59 GLU B N 1
ATOM 1488 C CA . GLU B 1 59 ? 7.984 18.797 8.375 1 97.5 59 GLU B CA 1
ATOM 1489 C C . GLU B 1 59 ? 7.695 18.219 6.984 1 97.5 59 GLU B C 1
ATOM 1491 O O . GLU B 1 59 ? 8.422 17.344 6.504 1 97.5 59 GLU B O 1
ATOM 1496 N N . ASN B 1 60 ? 6.602 18.672 6.391 1 96.62 60 ASN B N 1
ATOM 1497 C CA . ASN B 1 60 ? 6.207 18.312 5.031 1 96.62 60 ASN B CA 1
ATOM 1498 C C . ASN B 1 60 ? 6.305 19.5 4.082 1 96.62 60 ASN B C 1
ATOM 1500 O O . ASN B 1 60 ? 5.48 20.406 4.141 1 96.62 60 ASN B O 1
ATOM 1504 N N . LYS B 1 61 ? 7.289 19.453 3.23 1 94.75 61 LYS B N 1
ATOM 1505 C CA . LYS B 1 61 ? 7.422 20.469 2.189 1 94.75 61 LYS B CA 1
ATOM 1506 C C . LYS B 1 61 ? 6.828 19.984 0.87 1 94.75 61 LYS B C 1
ATOM 1508 O O . LYS B 1 61 ? 7.363 19.078 0.241 1 94.75 61 LYS B O 1
ATOM 1513 N N . ILE B 1 62 ? 5.762 20.594 0.482 1 93.44 62 ILE B N 1
ATOM 1514 C CA . ILE B 1 62 ? 5.152 20.312 -0.814 1 93.44 62 ILE B CA 1
ATOM 1515 C C . ILE B 1 62 ? 5.84 21.141 -1.896 1 93.44 62 ILE B C 1
ATOM 1517 O O . ILE B 1 62 ? 5.484 22.297 -2.119 1 93.44 62 ILE B O 1
ATOM 1521 N N . LEU B 1 63 ? 6.699 20.547 -2.562 1 90.19 63 LEU B N 1
ATOM 1522 C CA . LEU B 1 63 ? 7.645 21.234 -3.43 1 90.19 63 LEU B CA 1
ATOM 1523 C C . LEU B 1 63 ? 6.93 21.844 -4.633 1 90.19 63 LEU B C 1
ATOM 1525 O O . LEU B 1 63 ? 7.27 22.953 -5.07 1 90.19 63 LEU B O 1
ATOM 1529 N N . THR B 1 64 ? 5.926 21.156 -5.133 1 85.75 64 THR B N 1
ATOM 1530 C CA . THR B 1 64 ? 5.219 21.609 -6.324 1 85.75 64 THR B CA 1
ATOM 1531 C C . THR B 1 64 ? 4.387 22.859 -6.02 1 85.75 64 THR B C 1
ATOM 1533 O O . THR B 1 64 ? 3.988 23.578 -6.93 1 85.75 64 THR B O 1
ATOM 1536 N N . ARG B 1 65 ? 4.098 23.109 -4.797 1 85.69 65 ARG B N 1
ATOM 1537 C CA . ARG B 1 65 ? 3.258 24.234 -4.402 1 85.69 65 ARG B CA 1
ATOM 1538 C C . ARG B 1 65 ? 4.027 25.219 -3.521 1 85.69 65 ARG B C 1
ATOM 1540 O O . ARG B 1 65 ? 3.488 26.234 -3.107 1 85.69 65 ARG B O 1
ATOM 1547 N N . ASN B 1 66 ? 5.172 24.906 -3.234 1 87.62 66 ASN B N 1
ATOM 1548 C CA . ASN B 1 66 ? 5.992 25.703 -2.33 1 87.62 66 ASN B CA 1
ATOM 1549 C C . ASN B 1 66 ? 5.281 25.953 -1 1 87.62 66 ASN B C 1
ATOM 1551 O O . ASN B 1 66 ? 5.188 27.094 -0.542 1 87.62 66 ASN B O 1
ATOM 1555 N N . LEU B 1 67 ? 4.734 24.922 -0.424 1 91.31 67 LEU B N 1
ATOM 1556 C CA . LEU B 1 67 ? 4.004 24.922 0.839 1 91.31 67 LEU B CA 1
ATOM 1557 C C . LEU B 1 67 ? 4.703 24.047 1.873 1 91.31 67 LEU B C 1
ATOM 1559 O O . LEU B 1 67 ? 5.176 22.953 1.548 1 91.31 67 LEU B O 1
ATOM 1563 N N . VAL B 1 68 ? 4.777 24.609 3.098 1 93.94 68 VAL B N 1
ATOM 1564 C CA . VAL B 1 68 ? 5.336 23.828 4.195 1 93.94 68 VAL B CA 1
ATOM 1565 C C . VAL B 1 68 ? 4.258 23.562 5.242 1 93.94 68 VAL B C 1
ATOM 1567 O O . VAL B 1 68 ? 3.564 24.484 5.676 1 93.94 68 VAL B O 1
ATOM 1570 N N . VAL B 1 69 ? 4.117 22.344 5.594 1 94.19 69 VAL B N 1
ATOM 1571 C CA . VAL B 1 69 ? 3.168 21.906 6.609 1 94.19 69 VAL B CA 1
ATOM 1572 C C . VAL B 1 69 ? 3.9 21.141 7.711 1 94.19 69 VAL B C 1
ATOM 1574 O O . VAL B 1 69 ? 4.895 20.469 7.445 1 94.19 69 VAL B O 1
ATOM 1577 N N . HIS B 1 70 ? 3.402 21.328 8.93 1 95.75 70 HIS B N 1
ATOM 1578 C CA . HIS B 1 70 ? 3.949 20.594 10.07 1 95.75 70 HIS B CA 1
ATOM 1579 C C . HIS B 1 70 ? 2.918 19.656 10.664 1 95.75 70 HIS B C 1
ATOM 1581 O O . HIS B 1 70 ? 1.718 19.938 10.641 1 95.75 70 HIS B O 1
ATOM 1587 N N . GLY B 1 71 ? 3.438 18.531 11.148 1 96.81 71 GLY B N 1
ATOM 1588 C CA . GL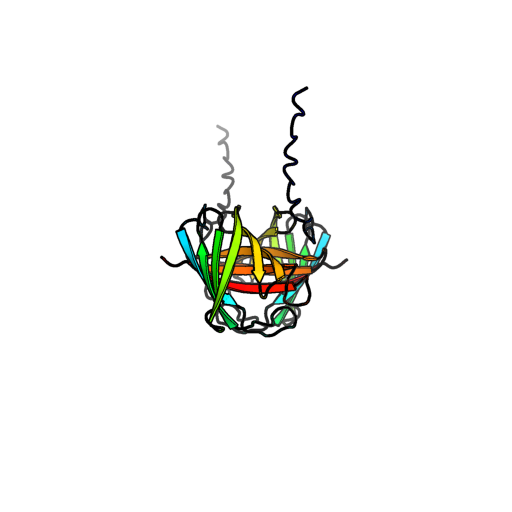Y B 1 71 ? 2.533 17.578 11.781 1 96.81 71 GLY B CA 1
ATOM 1589 C C . GLY B 1 71 ? 3.211 16.703 12.82 1 96.81 71 GLY B C 1
ATOM 1590 O O . GLY B 1 71 ? 4.41 16.844 13.07 1 96.81 71 GLY B O 1
ATOM 1591 N N . GLN B 1 72 ? 2.359 15.906 13.539 1 97.94 72 GLN B N 1
ATOM 1592 C CA . GLN B 1 72 ? 2.799 14.875 14.469 1 97.94 72 GLN B CA 1
ATOM 1593 C C . GLN B 1 72 ? 2.547 13.477 13.898 1 97.94 72 GLN B C 1
ATOM 1595 O O . GLN B 1 72 ? 1.669 13.297 13.055 1 97.94 72 GLN B O 1
ATOM 1600 N N . TYR B 1 73 ? 3.422 12.578 14.406 1 98.12 73 TYR B N 1
ATOM 1601 C CA . TYR B 1 73 ? 3.232 11.227 13.891 1 98.12 73 TYR B CA 1
ATOM 1602 C C . TYR B 1 73 ? 3.609 10.188 14.945 1 98.12 73 TYR B C 1
ATOM 1604 O O . TYR B 1 73 ? 4.289 10.508 15.922 1 98.12 73 TYR B O 1
ATOM 1612 N N . ARG B 1 74 ? 3.076 8.977 14.797 1 98.25 74 ARG B N 1
ATOM 1613 C CA . ARG B 1 74 ? 3.514 7.734 15.43 1 98.25 74 ARG B CA 1
ATOM 1614 C C . ARG B 1 74 ? 3.848 6.672 14.391 1 98.25 74 ARG B C 1
ATOM 1616 O O . ARG B 1 74 ? 3.133 6.523 13.398 1 98.25 74 ARG B O 1
ATOM 1623 N N . TYR B 1 75 ? 4.996 6.078 14.625 1 98.38 75 TYR B N 1
ATOM 1624 C CA . TYR B 1 75 ? 5.461 5.066 13.688 1 98.38 75 TYR B CA 1
ATOM 1625 C C . TYR B 1 75 ? 5.609 3.713 14.367 1 98.38 75 TYR B C 1
ATOM 1627 O O . TYR B 1 75 ? 6.074 3.635 15.508 1 98.38 75 TYR B O 1
ATOM 1635 N N . ARG B 1 76 ? 5.164 2.631 13.664 1 97.88 76 ARG B N 1
ATOM 1636 C CA . ARG B 1 76 ? 5.398 1.242 14.047 1 97.88 76 ARG B CA 1
ATOM 1637 C C . ARG B 1 76 ? 5.805 0.401 12.844 1 97.88 76 ARG B C 1
ATOM 1639 O O . ARG B 1 76 ? 5.164 0.465 11.789 1 97.88 76 ARG B O 1
ATOM 1646 N N . ARG B 1 77 ? 6.863 -0.262 13 1 98.19 77 ARG B N 1
ATOM 1647 C CA . ARG B 1 77 ? 7.16 -1.306 12.023 1 98.19 77 ARG B CA 1
ATOM 1648 C C . ARG B 1 77 ? 6.344 -2.564 12.305 1 98.19 77 ARG B C 1
ATOM 1650 O O . ARG B 1 77 ? 6.637 -3.301 13.25 1 98.19 77 ARG B O 1
ATOM 1657 N N . LEU B 1 78 ? 5.352 -2.854 11.516 1 97.94 78 LEU B N 1
ATOM 1658 C CA . LEU B 1 78 ? 4.434 -3.967 11.734 1 97.94 78 LEU B CA 1
ATOM 1659 C C . LEU B 1 78 ? 5.059 -5.281 11.273 1 97.94 78 LEU B C 1
ATOM 1661 O O . LEU B 1 78 ? 4.672 -6.352 11.742 1 97.94 78 LEU B O 1
ATOM 1665 N N . HIS B 1 79 ? 5.887 -5.273 10.352 1 96.94 79 HIS B N 1
ATOM 1666 C CA . HIS B 1 79 ? 6.672 -6.309 9.688 1 96.94 79 HIS B CA 1
ATOM 1667 C C . HIS B 1 79 ? 7.969 -5.734 9.125 1 96.94 79 HIS B C 1
ATOM 1669 O O . HIS B 1 79 ? 8.086 -4.52 8.945 1 96.94 79 HIS B O 1
ATOM 1675 N N . ASP B 1 80 ? 8.961 -6.551 8.859 1 96.81 80 ASP B N 1
ATOM 1676 C CA . ASP B 1 80 ? 10.227 -6.055 8.328 1 96.81 80 ASP B CA 1
ATOM 1677 C C . ASP B 1 80 ? 10 -5.184 7.094 1 96.81 80 ASP B C 1
ATOM 1679 O O . ASP B 1 80 ? 10.719 -4.207 6.875 1 96.81 80 ASP B O 1
ATOM 1683 N N . THR B 1 81 ? 8.914 -5.543 6.277 1 97.5 81 THR B N 1
ATOM 1684 C CA . THR B 1 81 ? 8.719 -4.859 5.004 1 97.5 81 THR B CA 1
ATOM 1685 C C . THR B 1 81 ? 7.531 -3.906 5.082 1 97.5 81 THR B C 1
ATOM 1687 O O . THR B 1 81 ? 7.145 -3.305 4.078 1 97.5 81 THR B O 1
ATOM 1690 N N . VAL B 1 82 ? 6.871 -3.82 6.277 1 98.56 82 VAL B N 1
ATOM 1691 C CA . VAL B 1 82 ? 5.648 -3.035 6.379 1 98.56 82 VAL B CA 1
ATOM 1692 C C . VAL B 1 82 ? 5.746 -2.07 7.559 1 98.56 82 VAL B C 1
ATOM 1694 O O . VAL B 1 82 ? 5.938 -2.494 8.703 1 98.56 82 VAL B O 1
ATOM 1697 N N . GLY B 1 83 ? 5.641 -0.824 7.258 1 98.69 83 GLY B N 1
ATOM 1698 C CA . GLY B 1 83 ? 5.59 0.22 8.273 1 98.69 83 GLY B CA 1
ATOM 1699 C C . GLY B 1 83 ? 4.262 0.954 8.305 1 98.69 83 GLY B C 1
ATOM 1700 O O . GLY B 1 83 ? 3.602 1.1 7.273 1 98.69 83 GLY B O 1
ATOM 1701 N N . PHE B 1 84 ? 3.902 1.404 9.469 1 98.62 84 PHE B N 1
ATOM 1702 C CA . PHE B 1 84 ? 2.641 2.098 9.695 1 98.62 84 PHE B CA 1
ATOM 1703 C C . PHE B 1 84 ? 2.879 3.451 10.352 1 98.62 84 PHE B C 1
ATOM 1705 O O . PHE B 1 84 ? 3.426 3.525 11.461 1 98.62 84 PHE B O 1
ATOM 1712 N N . VAL B 1 85 ? 2.479 4.52 9.625 1 98.25 85 VAL B N 1
ATOM 1713 C CA . VAL B 1 85 ? 2.578 5.883 10.133 1 98.25 85 VAL B CA 1
ATOM 1714 C C . VAL B 1 85 ? 1.18 6.441 10.391 1 98.25 85 VAL B C 1
ATOM 1716 O O . VAL B 1 85 ? 0.365 6.535 9.469 1 98.25 85 VAL B O 1
ATOM 1719 N N . GLU B 1 86 ? 0.879 6.762 11.578 1 97.69 86 GLU B N 1
ATOM 1720 C CA . GLU B 1 86 ? -0.277 7.586 11.914 1 97.69 86 GLU B CA 1
ATOM 1721 C C . GLU B 1 86 ? 0.115 9.055 12.07 1 97.69 86 GLU B C 1
ATOM 1723 O O . GLU B 1 86 ? 0.999 9.383 12.867 1 97.69 86 GLU B O 1
ATOM 1728 N N . ALA B 1 87 ? -0.603 9.898 11.305 1 97.19 87 ALA B N 1
ATOM 1729 C CA . ALA B 1 87 ? -0.153 11.289 11.273 1 97.19 87 ALA B CA 1
ATOM 1730 C C . ALA B 1 87 ? -1.331 12.25 11.414 1 97.19 87 ALA B C 1
ATOM 1732 O O . ALA B 1 87 ? -2.457 11.922 11.031 1 97.19 87 ALA B O 1
ATOM 1733 N N . SER B 1 88 ? -1.062 13.367 11.938 1 96.44 88 SER B N 1
ATOM 1734 C CA . SER B 1 88 ? -1.979 14.5 12.008 1 96.44 88 SER B CA 1
ATOM 1735 C C . SER B 1 88 ? -1.265 15.812 11.695 1 96.44 88 SER B C 1
ATOM 1737 O O . SER B 1 88 ? -0.124 16.016 12.117 1 96.44 88 SER B O 1
ATOM 1739 N N . GLU B 1 89 ? -1.95 16.625 10.891 1 94.31 89 GLU B N 1
ATOM 1740 C CA . GLU B 1 89 ? -1.402 17.938 10.57 1 94.31 89 GLU B CA 1
ATOM 1741 C C . GLU B 1 89 ? -2.514 18.953 10.289 1 94.31 89 GLU B C 1
ATOM 1743 O O . GLU B 1 89 ? -3.688 18.578 10.219 1 94.31 89 GLU B O 1
ATOM 1748 N N . ASN B 1 90 ? -2.127 20.203 10.289 1 89.94 90 ASN B N 1
ATOM 1749 C CA . ASN B 1 90 ? -3.014 21.266 9.812 1 89.94 90 ASN B CA 1
ATOM 1750 C C . ASN B 1 90 ? -2.697 21.641 8.375 1 89.94 90 ASN B C 1
ATOM 1752 O O . ASN B 1 90 ? -1.631 22.188 8.094 1 89.94 90 ASN B O 1
ATOM 1756 N N . TYR B 1 91 ? -3.59 21.25 7.539 1 87.94 91 TYR B N 1
ATOM 1757 C CA . TYR B 1 91 ? -3.441 21.562 6.117 1 87.94 91 TYR B CA 1
ATOM 1758 C C . TYR B 1 91 ? -4.508 22.531 5.652 1 87.94 91 TYR B C 1
ATOM 1760 O O . TYR B 1 91 ? -5.703 22.25 5.746 1 87.94 91 TYR B O 1
ATOM 1768 N N . GLY B 1 92 ? -3.967 23.672 5.102 1 82.38 92 GLY B N 1
ATOM 1769 C CA . GLY B 1 92 ? -4.91 24.672 4.637 1 82.38 92 GLY B CA 1
ATOM 1770 C C . GLY B 1 92 ? -5.836 25.172 5.727 1 82.38 92 GLY B C 1
ATOM 1771 O O . GLY B 1 92 ? -7.008 25.453 5.473 1 82.38 92 GLY B O 1
ATOM 1772 N N . GLY B 1 93 ? -5.348 25.094 6.949 1 85.06 93 GLY B N 1
ATOM 1773 C CA . GLY B 1 93 ? -6.152 25.578 8.062 1 85.06 93 GLY B CA 1
ATOM 1774 C C . GLY B 1 93 ? -7.109 24.531 8.602 1 85.06 93 GLY B C 1
ATOM 1775 O O . GLY B 1 93 ? -7.914 24.828 9.492 1 85.06 93 GLY B O 1
ATOM 1776 N N . GLN B 1 94 ? -7.039 23.344 8.117 1 89.25 94 GLN B N 1
ATOM 1777 C CA . GLN B 1 94 ? -7.938 22.266 8.555 1 89.25 94 GLN B CA 1
ATOM 1778 C C . GLN B 1 94 ? -7.16 21.094 9.133 1 89.25 94 GLN B C 1
ATOM 1780 O O . GLN B 1 94 ? -6.145 20.672 8.57 1 89.25 94 GLN B O 1
ATOM 1785 N N . PRO B 1 95 ? -7.711 20.641 10.266 1 91.25 95 PRO B N 1
ATOM 1786 C CA . PRO B 1 95 ? -7.105 19.406 10.789 1 91.25 95 PRO B CA 1
ATOM 1787 C C . PRO B 1 95 ? -7.203 18.234 9.812 1 91.25 95 PRO B C 1
ATOM 1789 O O . PRO B 1 95 ? -8.266 17.984 9.25 1 91.25 95 PRO B O 1
ATOM 1792 N N . THR B 1 96 ? -6.078 17.719 9.578 1 93.06 96 THR B N 1
ATOM 1793 C CA . THR B 1 96 ? -5.996 16.578 8.68 1 93.06 96 THR B CA 1
ATOM 1794 C C . THR B 1 96 ? -5.375 15.367 9.383 1 93.06 96 THR B C 1
ATOM 1796 O O . THR B 1 96 ? -4.348 15.5 10.055 1 93.06 96 THR B O 1
ATOM 1799 N N . ARG B 1 97 ? -6.094 14.203 9.312 1 95.31 97 ARG B N 1
ATOM 1800 C CA . ARG B 1 97 ? -5.609 12.93 9.836 1 95.31 97 ARG B CA 1
ATOM 1801 C C . ARG B 1 97 ? -5.461 11.906 8.719 1 95.31 97 ARG B C 1
ATOM 1803 O O . ARG B 1 97 ? -6.355 11.75 7.887 1 95.31 97 ARG B O 1
ATOM 1810 N N . TYR B 1 98 ? -4.258 11.258 8.797 1 95.06 98 TYR B N 1
ATOM 1811 C CA . TYR B 1 98 ? -4.043 10.258 7.758 1 95.06 98 TYR B CA 1
ATOM 1812 C C . TYR B 1 98 ? -3.064 9.188 8.219 1 95.06 98 TYR B C 1
ATOM 1814 O O . TYR B 1 98 ? -2.424 9.336 9.266 1 95.06 98 TYR B O 1
ATOM 1822 N N . THR B 1 99 ? -3.092 8.078 7.477 1 97.31 99 THR B N 1
ATOM 1823 C CA . THR B 1 99 ? -2.088 7.039 7.664 1 97.31 99 THR B CA 1
ATOM 1824 C C . THR B 1 99 ? -1.281 6.828 6.387 1 97.31 99 THR B C 1
ATOM 1826 O O . THR B 1 99 ? -1.773 7.09 5.285 1 97.31 99 THR B O 1
ATOM 1829 N N . LEU B 1 100 ? -0.028 6.512 6.562 1 98.06 100 LEU B N 1
ATOM 1830 C CA . LEU B 1 100 ? 0.814 5.934 5.52 1 98.06 100 LEU B CA 1
ATOM 1831 C C . LEU B 1 100 ? 1.183 4.492 5.852 1 98.06 100 LEU B C 1
ATOM 1833 O O . LEU B 1 100 ? 1.752 4.223 6.91 1 98.06 100 LEU B O 1
ATOM 1837 N N . VAL B 1 101 ? 0.771 3.607 4.996 1 98.75 101 VAL B N 1
ATOM 1838 C CA . VAL B 1 101 ? 1.271 2.24 5.086 1 98.75 101 VAL B CA 1
ATOM 1839 C C . VAL B 1 101 ? 2.422 2.047 4.098 1 98.75 101 VAL B C 1
ATOM 1841 O O . VAL B 1 101 ? 2.203 1.969 2.887 1 98.75 101 VAL B O 1
ATOM 1844 N N . LEU B 1 102 ? 3.656 1.924 4.645 1 98.62 102 LEU B N 1
ATOM 1845 C CA . LEU B 1 102 ? 4.879 1.799 3.861 1 98.62 102 LEU B CA 1
ATOM 1846 C C . LEU B 1 102 ? 5.168 0.337 3.535 1 98.62 102 LEU B C 1
ATOM 1848 O O . LEU B 1 102 ? 5.062 -0.531 4.406 1 98.62 102 LEU B O 1
ATOM 1852 N N . THR B 1 103 ? 5.441 0.061 2.326 1 98.25 103 THR B N 1
ATOM 1853 C CA . THR B 1 103 ? 5.953 -1.228 1.868 1 98.25 103 THR B CA 1
ATOM 1854 C C . THR B 1 103 ? 7.266 -1.052 1.11 1 98.25 103 THR B C 1
ATOM 1856 O O . THR B 1 103 ? 7.297 -0.425 0.049 1 98.25 103 THR B O 1
ATOM 1859 N N . CYS B 1 104 ? 8.336 -1.648 1.638 1 97.5 104 CYS B N 1
ATOM 1860 C CA . CYS B 1 104 ? 9.641 -1.396 1.026 1 97.5 104 CYS B CA 1
ATOM 1861 C C . CYS B 1 104 ? 9.852 -2.291 -0.189 1 97.5 104 CYS B C 1
ATOM 1863 O O . CYS B 1 104 ? 9.43 -3.449 -0.194 1 97.5 104 CYS B O 1
ATOM 1865 N N . LEU B 1 105 ? 10.422 -1.731 -1.237 1 94.94 105 LEU B N 1
ATOM 1866 C CA . LEU B 1 105 ? 10.93 -2.439 -2.41 1 94.94 105 LEU B CA 1
ATOM 1867 C C . LEU B 1 105 ? 12.391 -2.83 -2.219 1 94.94 105 LEU B C 1
ATOM 1869 O O . LEU B 1 105 ? 12.805 -3.92 -2.625 1 94.94 105 LEU B O 1
ATOM 1873 N N . ASN B 1 106 ? 13.125 -1.932 -1.729 1 93.19 106 ASN B N 1
ATOM 1874 C CA . ASN B 1 106 ? 14.484 -2.094 -1.223 1 93.19 106 ASN B CA 1
ATOM 1875 C C . ASN B 1 106 ? 14.703 -1.319 0.074 1 93.19 106 ASN B C 1
ATOM 1877 O O . ASN B 1 106 ? 13.742 -0.8 0.655 1 93.19 106 ASN B O 1
ATOM 1881 N N . ASP B 1 107 ? 15.898 -1.234 0.521 1 94.44 107 ASP B N 1
ATOM 1882 C CA . ASP B 1 107 ? 16.141 -0.694 1.855 1 94.44 107 ASP B CA 1
ATOM 1883 C C . ASP B 1 107 ? 15.875 0.809 1.896 1 94.44 107 ASP B C 1
ATOM 1885 O O . ASP B 1 107 ? 15.734 1.391 2.975 1 94.44 107 ASP B O 1
ATOM 1889 N N . TYR B 1 108 ? 15.758 1.468 0.745 1 94.06 108 TYR B N 1
ATOM 1890 C CA . TYR B 1 108 ? 15.672 2.922 0.812 1 94.06 108 TYR B CA 1
ATOM 1891 C C . TYR B 1 108 ? 14.5 3.436 -0.017 1 94.06 108 TYR B C 1
ATOM 1893 O O . TYR B 1 108 ? 14.289 4.645 -0.123 1 94.06 108 TYR B O 1
ATOM 1901 N N . SER B 1 109 ? 13.766 2.527 -0.634 1 96.19 109 SER B N 1
ATOM 1902 C CA . SER B 1 109 ? 12.641 3 -1.43 1 96.19 109 SER B CA 1
ATOM 1903 C C . SER B 1 109 ? 11.5 1.987 -1.432 1 96.19 109 SER B C 1
ATOM 1905 O O . SER B 1 109 ? 11.703 0.818 -1.097 1 96.19 109 SER B O 1
ATOM 1907 N N . GLY B 1 110 ? 10.305 2.465 -1.77 1 96.62 110 GLY B N 1
ATOM 1908 C CA . GLY B 1 110 ? 9.117 1.632 -1.858 1 96.62 110 GLY B CA 1
ATOM 1909 C C . GLY B 1 110 ? 7.859 2.42 -2.166 1 96.62 110 GLY B C 1
ATOM 1910 O O . GLY B 1 110 ? 7.922 3.492 -2.77 1 96.62 110 GLY B O 1
ATOM 1911 N N . THR B 1 111 ? 6.715 1.777 -1.925 1 97.12 111 THR B N 1
ATOM 1912 C CA . THR B 1 111 ? 5.398 2.355 -2.162 1 97.12 111 THR B CA 1
ATOM 1913 C C . THR B 1 111 ? 4.617 2.475 -0.858 1 97.12 111 THR B C 1
ATOM 1915 O O . THR B 1 111 ? 4.703 1.602 0.008 1 97.12 111 THR B O 1
ATOM 1918 N N . ALA B 1 112 ? 3.898 3.543 -0.675 1 98 112 ALA B N 1
ATOM 1919 C CA . ALA B 1 112 ? 3.023 3.719 0.481 1 98 112 ALA B CA 1
ATOM 1920 C C . ALA B 1 112 ? 1.581 3.959 0.047 1 98 112 ALA B C 1
ATOM 1922 O O . ALA B 1 112 ? 1.334 4.566 -0.998 1 98 112 ALA B O 1
ATOM 1923 N N . VAL B 1 113 ? 0.648 3.467 0.822 1 97.44 113 VAL B N 1
ATOM 1924 C CA . VAL B 1 113 ? -0.761 3.818 0.685 1 97.44 113 VAL B CA 1
ATOM 1925 C C . VAL B 1 113 ? -1.116 4.926 1.676 1 97.44 113 VAL B C 1
ATOM 1927 O O . VAL B 1 113 ? -0.97 4.75 2.889 1 97.44 113 VAL B O 1
ATOM 1930 N N . PHE B 1 114 ? -1.45 6.059 1.134 1 95.81 114 PHE B N 1
ATOM 1931 C CA . PHE B 1 114 ? -1.963 7.191 1.896 1 95.81 114 PHE B CA 1
ATOM 1932 C C . PHE B 1 114 ? -3.467 7.066 2.105 1 95.81 114 PHE B C 1
ATOM 1934 O O . PHE B 1 114 ? -4.223 6.926 1.143 1 95.81 114 PHE B O 1
ATOM 1941 N N . THR B 1 115 ? -3.949 7.117 3.346 1 95.38 115 THR B N 1
ATOM 1942 C CA . THR B 1 115 ? -5.375 7.105 3.658 1 95.38 115 THR B CA 1
ATOM 1943 C C . THR B 1 115 ? -5.742 8.305 4.535 1 95.38 115 THR B C 1
ATOM 1945 O O . THR B 1 115 ? -5.336 8.375 5.695 1 95.38 115 THR B O 1
ATOM 1948 N N . GLN B 1 116 ? -6.5 9.203 3.926 1 93.06 116 GLN B N 1
ATOM 1949 C CA . GLN B 1 116 ? -7.062 10.305 4.703 1 93.06 116 GLN B CA 1
ATOM 1950 C C . GLN B 1 116 ? -8.367 9.891 5.379 1 93.06 116 GLN B C 1
ATOM 1952 O O . GLN B 1 116 ? -9.25 9.312 4.738 1 93.06 116 GLN B O 1
ATOM 1957 N N . THR B 1 117 ? -8.484 10.172 6.629 1 92.25 117 THR B N 1
ATOM 1958 C CA . THR B 1 117 ? -9.711 9.844 7.336 1 92.25 117 THR B CA 1
ATOM 1959 C C . THR B 1 117 ? -10.43 11.109 7.789 1 92.25 117 THR B C 1
ATOM 1961 O O . THR B 1 117 ? -11.594 11.055 8.203 1 92.25 117 THR B O 1
ATOM 1964 N N . GLN B 1 118 ? -9.711 12.203 7.742 1 89 118 GLN B N 1
ATOM 1965 C CA . GLN B 1 118 ? -10.203 13.547 8 1 89 118 GLN B CA 1
ATOM 1966 C C . GLN B 1 118 ? -9.32 14.594 7.328 1 89 118 GLN B C 1
ATOM 1968 O O . GLN B 1 118 ? -8.094 14.539 7.43 1 89 118 GLN B O 1
ATOM 1973 N N . GLY B 1 119 ? -9.969 15.5 6.57 1 84.44 119 GLY B N 1
ATOM 1974 C CA . GLY B 1 119 ? -9.031 16.5 6.07 1 84.44 119 GLY B CA 1
ATOM 1975 C C . GLY B 1 119 ? -9.688 17.531 5.18 1 84.44 119 GLY B C 1
ATOM 1976 O O . GLY B 1 119 ? -10.906 17.531 5.004 1 84.44 119 GLY B O 1
ATOM 1977 N N . ALA B 1 120 ? -8.75 18.375 4.664 1 77.38 120 ALA B N 1
ATOM 1978 C CA . ALA B 1 120 ? -9.117 19.562 3.889 1 77.38 120 ALA B CA 1
ATOM 1979 C C . ALA B 1 120 ? -9.477 19.188 2.455 1 77.38 120 ALA B C 1
ATOM 1981 O O . ALA B 1 120 ? -10.203 19.922 1.78 1 77.38 120 ALA B O 1
ATOM 1982 N N . VAL B 1 121 ? -8.969 18.109 2.018 1 79.25 121 VAL B N 1
ATOM 1983 C CA . VAL B 1 121 ? -9.234 17.703 0.641 1 79.25 121 VAL B CA 1
ATOM 1984 C C . VAL B 1 121 ? -10.383 16.703 0.608 1 79.25 121 VAL B C 1
ATOM 1986 O O . VAL B 1 121 ? -10.258 15.578 1.112 1 79.25 121 VAL B O 1
ATOM 1989 N N . PRO B 1 122 ? -11.438 17.141 0.052 1 81.06 122 PRO B N 1
ATOM 1990 C CA . PRO B 1 122 ? -12.539 16.188 -0.047 1 81.06 122 PRO B CA 1
ATOM 1991 C C . PRO B 1 122 ? -12.25 15.039 -1.011 1 81.06 122 PRO B C 1
ATOM 1993 O O . PRO B 1 122 ? -11.5 15.211 -1.976 1 81.06 122 PRO B O 1
ATOM 1996 N N . PRO B 1 123 ? -12.969 13.828 -0.786 1 81.75 123 PRO B N 1
ATOM 1997 C CA . PRO B 1 123 ? -13.758 13.438 0.382 1 81.75 123 PRO B CA 1
ATOM 1998 C C . PRO B 1 123 ? -12.898 13.195 1.621 1 81.75 123 PRO B C 1
ATOM 2000 O O . PRO B 1 123 ? -11.68 13.039 1.512 1 81.75 123 PRO B O 1
ATOM 2003 N N . ASP B 1 124 ? -13.484 13.156 2.785 1 83.25 124 ASP B N 1
ATOM 2004 C CA . ASP B 1 124 ? -12.766 12.938 4.031 1 83.25 124 ASP B CA 1
ATOM 2005 C C . ASP B 1 124 ? -12.031 11.594 4.012 1 83.25 124 ASP B C 1
ATOM 2007 O O . ASP B 1 124 ? -10.914 11.484 4.516 1 83.25 124 ASP B O 1
ATOM 2011 N N . ASN B 1 125 ? -12.734 10.703 3.531 1 88.88 125 ASN B N 1
ATOM 2012 C CA . ASN B 1 125 ? -12.18 9.359 3.416 1 88.88 125 ASN B CA 1
ATOM 2013 C C . ASN B 1 125 ? -11.742 9.055 1.985 1 88.88 125 ASN B C 1
ATOM 2015 O O . ASN B 1 125 ? -12.578 8.914 1.092 1 88.88 125 ASN B O 1
ATOM 2019 N N . ARG B 1 126 ? -10.398 9.039 1.81 1 91.25 126 ARG B N 1
ATOM 2020 C CA . ARG B 1 126 ? -9.844 8.812 0.481 1 91.25 126 ARG B CA 1
ATOM 2021 C C . ARG B 1 126 ? -8.477 8.141 0.571 1 91.25 126 ARG B C 1
ATOM 2023 O O . ARG B 1 126 ? -7.797 8.242 1.596 1 91.25 126 ARG B O 1
ATOM 2030 N N . GLN B 1 127 ? -8.133 7.48 -0.556 1 92.88 127 GLN B N 1
ATOM 2031 C CA . GLN B 1 127 ? -6.836 6.816 -0.643 1 92.88 127 GLN B CA 1
ATOM 2032 C C . GLN B 1 127 ? -6.105 7.195 -1.928 1 92.88 127 GLN B C 1
ATOM 2034 O O . GLN B 1 127 ? -6.738 7.441 -2.957 1 92.88 127 GLN B O 1
ATOM 2039 N N . ASN B 1 128 ? -4.859 7.301 -1.836 1 92.06 128 ASN B N 1
ATOM 2040 C CA . ASN B 1 128 ? -3.938 7.371 -2.963 1 92.06 128 ASN B CA 1
ATOM 2041 C C . ASN B 1 128 ? -2.613 6.68 -2.648 1 92.06 128 ASN B C 1
ATOM 2043 O O . ASN B 1 128 ? -2.445 6.113 -1.567 1 92.06 128 ASN B O 1
ATOM 2047 N N . THR B 1 129 ? -1.767 6.531 -3.656 1 94.31 129 THR B N 1
ATOM 2048 C CA . THR B 1 129 ? -0.483 5.875 -3.436 1 94.31 129 THR B CA 1
ATOM 2049 C C . THR B 1 129 ? 0.669 6.848 -3.676 1 94.31 129 THR B C 1
ATOM 2051 O O . THR B 1 129 ? 0.519 7.828 -4.406 1 94.31 129 THR B O 1
ATOM 2054 N N . VAL B 1 130 ? 1.774 6.582 -3.029 1 94.69 130 VAL B N 1
ATOM 2055 C CA . VAL B 1 130 ? 2.986 7.387 -3.156 1 94.69 130 VAL B CA 1
ATOM 2056 C C . VAL B 1 130 ? 4.199 6.469 -3.291 1 94.69 130 VAL B C 1
ATOM 2058 O O . VAL B 1 130 ? 4.289 5.441 -2.617 1 94.69 130 VAL B O 1
ATOM 2061 N N . ARG B 1 131 ? 5.059 6.859 -4.203 1 94.69 131 ARG B N 1
ATOM 2062 C CA . ARG B 1 131 ? 6.398 6.281 -4.195 1 94.69 131 ARG B CA 1
ATOM 2063 C C . ARG B 1 131 ? 7.336 7.078 -3.295 1 94.69 131 ARG B C 1
ATOM 2065 O O . ARG B 1 131 ? 7.379 8.305 -3.371 1 94.69 131 ARG B O 1
ATOM 2072 N N . TYR B 1 132 ? 8.055 6.355 -2.4 1 96.75 132 TYR B N 1
ATOM 2073 C CA . TYR B 1 132 ? 8.945 7.086 -1.499 1 96.75 132 TYR B CA 1
ATOM 2074 C C . TYR B 1 132 ? 10.391 6.633 -1.67 1 96.75 132 TYR B C 1
ATOM 2076 O O . TYR B 1 132 ? 10.648 5.496 -2.074 1 96.75 132 TYR B O 1
ATOM 2084 N N . THR B 1 133 ? 11.305 7.562 -1.423 1 96.69 133 THR B N 1
ATOM 2085 C CA . THR B 1 133 ? 12.742 7.332 -1.303 1 96.69 133 THR B CA 1
ATOM 2086 C C . THR B 1 133 ? 13.281 7.941 -0.013 1 96.69 133 THR B C 1
ATOM 2088 O O . THR B 1 133 ? 13.016 9.109 0.287 1 96.69 133 THR B O 1
ATOM 2091 N N . ILE B 1 134 ? 13.953 7.117 0.735 1 96.94 134 ILE B N 1
ATOM 2092 C CA . ILE B 1 134 ? 14.594 7.594 1.952 1 96.94 134 ILE B CA 1
ATOM 2093 C C . ILE B 1 134 ? 15.984 8.148 1.619 1 96.94 134 ILE B C 1
ATOM 2095 O O . ILE B 1 134 ? 16.812 7.441 1.054 1 96.94 134 ILE B O 1
ATOM 2099 N N . GLU B 1 135 ? 16.078 9.391 2.021 1 94.31 135 GLU B N 1
ATOM 2100 C CA . GLU B 1 135 ? 17.391 10 1.778 1 94.31 135 GLU B CA 1
ATOM 2101 C C . GLU B 1 135 ? 18.469 9.367 2.656 1 94.31 135 GLU B C 1
ATOM 2103 O O . GLU B 1 135 ? 18.234 9.109 3.84 1 94.31 135 GLU B O 1
ATOM 2108 N N . GLN B 1 136 ? 19.609 9 2.049 1 86 136 GLN B N 1
ATOM 2109 C CA . GLN B 1 136 ? 20.734 8.383 2.738 1 86 136 GLN B CA 1
ATOM 2110 C C . GLN B 1 136 ? 21.766 9.438 3.145 1 86 136 GLN B C 1
ATOM 2112 O O . GLN B 1 136 ? 21.891 10.477 2.498 1 86 136 GLN B O 1
#

Secondary structure (DSSP, 8-state):
-----------------S----S--TT-EEEEEE-SS-BTTBTTTT-EEEEEE-SSEEEEEETTTTEEEEEEEEEEEEETTEEEEEEEEEETTEEEEEEEEEEESSSSEEEEEEEEEE-SSSSSSEEEEEEEEE--/-----------------S----S--TT-EEEEEE-SS-BTTBTTTT-EEEEEE-SSEEEEEETTTTEEEEEEEEEEEEETTEEEEEEEEEETTEEEEEEEEEEESSSSEEEEEEEEEE-SSSSSSEEEEEEEEE--

pLDDT: mean 86.59, std 17.47, range [34.91, 98.75]

Sequence (272 aa):
MKTPIASLLAILSLPAAACSLPQQLDGKTFINVADPAFSPGNPNAGTIMKLRFSKDDYENKILTRNLVVHGQYRYRRLHDTVGFVEASENYGGQPTRYTLVLTCLNDYSGTAVFTQTQGAVPPDNRQNTVRYTIEQMKTPIASLLAILSLPAAACSLPQQLDGKTFINVADPAFSPGNPNAGTIMKLRFSKDDYENKILTRNLVVHGQYRYRRLHDTVGFVEASENYGGQPTRYTLVLTCLNDYSGTAVFTQTQGAVPPDNRQNTVRYTIEQ

Solvent-accessible surface area (backbone atoms only — not comparable to full-atom values): 14290 Å² total; per-residue (Å²): 135,84,76,79,78,76,76,76,74,76,70,75,68,70,75,76,72,85,30,49,60,69,84,65,54,56,76,38,35,35,44,32,35,31,43,64,67,72,40,77,54,24,81,60,38,52,36,38,34,40,36,40,30,40,86,54,35,35,41,39,33,32,62,79,70,75,40,79,38,54,34,39,48,49,77,45,57,70,43,57,41,32,34,41,35,44,36,39,31,55,43,97,86,25,68,25,34,34,34,38,43,37,36,50,67,35,71,43,31,31,44,26,43,38,36,34,70,31,43,68,59,69,58,39,68,32,52,41,47,29,42,38,34,49,63,128,134,86,76,80,78,74,74,76,73,76,70,75,68,71,75,76,72,85,28,50,60,69,84,66,56,55,77,38,35,35,44,32,35,30,43,66,67,72,42,77,53,24,81,58,38,52,38,38,34,41,36,40,30,41,85,53,35,35,41,38,34,33,62,80,71,74,41,79,38,55,34,38,48,48,76,44,59,70,42,56,42,32,34,39,34,43,36,38,31,55,43,95,86,24,69,25,35,35,36,37,42,38,34,50,68,34,71,44,31,30,44,28,43,38,36,34,68,32,42,68,60,67,57,38,69,32,53,40,47,29,43,38,34,48,64,127

Organism: Chromobacterium violaceum (strain ATCC 12472 / DSM 30191 / JCM 1249 / CCUG 213 / NBRC 12614 / NCIMB 9131 / NCTC 9757 / MK) (NCBI:txid243365)

Radius of gyration: 20.87 Å; Cα contacts (8 Å, |Δi|>4): 678; chains: 2; bounding box: 41×78×72 Å

Nearest PDB structures (foldseek):
  7sfp-assembly1_A  TM=5.942E-01  e=8.278E-02  Streptomyces ossamyceticus
  2qmi-assembly1_C  TM=5.678E-01  e=8.060E-01  Pyrococcus abyssi
  3fip-assembly1_A  TM=4.388E-01  e=7.444E+00  Escherichia coli
  7sfp-assembly1_A  TM=5.944E-01  e=8.202E-02  Streptomyces ossamyceticus
  2qmi-assembly1_C  TM=5.682E-01  e=8.007E-01  Pyrococcus abyssi